Protein AF-A0A671WWM0-F1 (afdb_monomer_lite)

Sequence (257 aa):
MAAPFVPLPFPADWTGACRSWTRRGSRIHPASSMDSEPSPSQSISWVIGAGPCSVVDGTPIPDDSWSRPKEGVLDGLSTLLEDEGSRCDRPITPTLLGYDILEGRAKFTVYKILVREGQGDSWVIFRRYKDFHRLHDKLKKLFPSFCLALPPKRWFKDNYDEEFLDKRQIGLQTFLQKLTLHKDVISSEAVRNFLCLVDPPSPFDSPEDIRAFCETLEETNHHLQMKLSESQREFDILKRTLEEKEYYISLLVKKAK

Organism: Sparus aurata (NCBI:txid8175)

Secondary structure (DSSP, 8-state):
-PPPP-PPPPPP------------------------------------PPPP----------------------------------S--PPEEEEEEEEEEEESSSEEEEEEEEEEETTTEEEEEEE-HHHHHHHHHHHHHH-TT-----PPP--SS-S--HHHHHHHHHHHHHHHHHHHT-HHHHHSHHHHHHTTSSSPPPTT--HHHHHHHHHHHHHHHHHHHHHHHHHHHHHHHHHHHHHHHHHHHHHHHHH--

Structure (mmCIF, N/CA/C/O backbone):
data_AF-A0A671WWM0-F1
#
_entry.id   AF-A0A671WWM0-F1
#
loop_
_atom_site.group_PDB
_atom_site.id
_atom_site.type_symbol
_atom_site.label_atom_id
_atom_site.label_alt_id
_atom_site.label_comp_id
_atom_site.label_asym_id
_atom_site.label_entity_id
_atom_site.label_seq_id
_atom_site.pdbx_PDB_ins_code
_atom_site.Cartn_x
_atom_site.Cartn_y
_atom_site.Cartn_z
_atom_site.occupancy
_atom_site.B_iso_or_equiv
_atom_site.auth_seq_id
_atom_site.auth_comp_id
_atom_site.auth_asym_id
_atom_site.auth_atom_id
_atom_site.pdbx_PDB_model_num
ATOM 1 N N . MET A 1 1 ? 21.227 -4.224 49.467 1.00 42.81 1 MET A N 1
ATOM 2 C CA . MET A 1 1 ? 20.815 -5.546 48.955 1.00 42.81 1 MET A CA 1
ATOM 3 C C . MET A 1 1 ? 19.447 -5.383 48.315 1.00 42.81 1 MET A C 1
ATOM 5 O O . MET A 1 1 ? 18.496 -5.111 49.033 1.00 42.81 1 MET A O 1
ATOM 9 N N . ALA A 1 2 ? 19.369 -5.415 46.984 1.00 42.28 2 ALA A N 1
ATOM 10 C CA . ALA A 1 2 ? 18.108 -5.337 46.246 1.00 42.28 2 ALA A CA 1
ATOM 11 C C . ALA A 1 2 ? 17.590 -6.762 45.992 1.00 42.28 2 ALA A C 1
ATOM 13 O O . ALA A 1 2 ? 18.376 -7.639 45.637 1.00 42.28 2 ALA A O 1
ATOM 14 N N . ALA A 1 3 ? 16.298 -6.997 46.227 1.00 54.75 3 ALA A N 1
ATOM 15 C CA . ALA A 1 3 ? 15.659 -8.295 46.015 1.00 54.75 3 ALA A CA 1
ATOM 16 C C . ALA A 1 3 ? 15.561 -8.629 44.511 1.00 54.75 3 ALA A C 1
ATOM 18 O O . ALA A 1 3 ? 15.344 -7.713 43.711 1.00 54.75 3 ALA A O 1
ATOM 19 N N . PRO A 1 4 ? 15.698 -9.904 44.099 1.00 54.22 4 PRO A N 1
ATOM 20 C CA . PRO A 1 4 ? 15.593 -10.273 42.697 1.00 54.22 4 PRO A CA 1
ATOM 21 C C . PRO A 1 4 ? 14.126 -10.370 42.260 1.00 54.22 4 PRO A C 1
ATOM 23 O O . PRO A 1 4 ? 13.251 -10.825 42.995 1.00 54.22 4 PRO A O 1
ATOM 26 N N . PHE A 1 5 ? 13.881 -9.927 41.031 1.00 45.44 5 PHE A N 1
ATOM 27 C CA . PHE A 1 5 ? 12.595 -9.948 40.346 1.00 45.44 5 PHE A CA 1
ATOM 28 C C . PHE A 1 5 ? 12.193 -11.394 39.999 1.00 45.44 5 PHE A C 1
ATOM 30 O O . PHE A 1 5 ? 12.973 -12.119 39.382 1.00 45.44 5 PHE A O 1
ATOM 37 N N . VAL A 1 6 ? 10.984 -11.814 40.384 1.00 58.72 6 VAL A N 1
ATOM 38 C CA . VAL A 1 6 ? 10.419 -13.141 40.077 1.00 58.72 6 VAL A CA 1
ATOM 39 C C . VAL A 1 6 ? 9.376 -12.992 38.962 1.00 58.72 6 VAL A C 1
ATOM 41 O O . VAL A 1 6 ? 8.417 -12.243 39.152 1.00 58.72 6 VAL A O 1
ATOM 44 N N . PRO A 1 7 ? 9.505 -13.677 37.810 1.00 51.62 7 PRO A N 1
ATOM 45 C CA . PRO A 1 7 ? 8.472 -13.661 36.776 1.00 51.62 7 PRO A CA 1
ATOM 46 C C . PRO A 1 7 ? 7.278 -14.545 37.165 1.00 51.62 7 PRO A C 1
ATOM 48 O O . PRO A 1 7 ? 7.455 -15.687 37.585 1.00 51.62 7 PRO A O 1
ATOM 51 N N . LEU A 1 8 ? 6.058 -14.033 36.977 1.00 46.78 8 LEU A N 1
ATOM 52 C CA . LEU A 1 8 ? 4.816 -14.809 37.065 1.00 46.78 8 LEU A CA 1
ATOM 53 C C . LEU A 1 8 ? 4.586 -15.612 35.764 1.00 46.78 8 LEU A C 1
ATOM 55 O O . LEU A 1 8 ? 4.852 -15.082 34.682 1.00 46.78 8 LEU A O 1
ATOM 59 N N . PRO A 1 9 ? 4.075 -16.857 35.829 1.00 46.31 9 PRO A N 1
ATOM 60 C CA . PRO A 1 9 ? 3.824 -17.674 34.644 1.00 46.31 9 PRO A CA 1
ATOM 61 C C . PRO A 1 9 ? 2.514 -17.275 33.945 1.00 46.31 9 PRO A C 1
ATOM 63 O O . PRO A 1 9 ? 1.479 -17.097 34.587 1.00 46.31 9 PRO A O 1
ATOM 66 N N . PHE A 1 10 ? 2.551 -17.183 32.614 1.00 40.25 10 PHE A N 1
ATOM 67 C CA . PHE A 1 10 ? 1.355 -17.118 31.769 1.00 40.25 10 PHE A CA 1
ATOM 68 C C . PHE A 1 10 ? 0.797 -18.532 31.533 1.00 40.25 10 PHE A C 1
ATOM 70 O O . PHE A 1 10 ? 1.590 -19.445 31.286 1.00 40.25 10 PHE A O 1
ATOM 77 N N . PRO A 1 11 ? -0.532 -18.739 31.538 1.00 41.94 11 PRO A N 1
ATOM 78 C CA . PRO A 1 11 ? -1.115 -20.004 31.108 1.00 41.94 11 PRO A CA 1
ATOM 79 C C . PRO A 1 11 ? -1.007 -20.144 29.584 1.00 41.94 11 PRO A C 1
ATOM 81 O O . PRO A 1 11 ? -1.470 -19.277 28.839 1.00 41.94 11 PRO A O 1
ATOM 84 N N . ALA A 1 12 ? -0.386 -21.237 29.143 1.00 39.16 12 ALA A N 1
ATOM 85 C CA . ALA A 1 12 ? -0.449 -21.738 27.776 1.00 39.16 12 ALA A CA 1
ATOM 86 C C . ALA A 1 12 ? -1.691 -22.631 27.582 1.00 39.16 12 ALA A C 1
ATOM 88 O O . ALA A 1 12 ? -2.328 -23.024 28.556 1.00 39.16 12 ALA A O 1
ATOM 89 N N . ASP A 1 13 ? -1.953 -22.958 26.314 1.00 32.47 13 ASP A N 1
ATOM 90 C CA . ASP A 1 13 ? -3.088 -23.695 25.729 1.00 32.47 13 ASP A CA 1
ATOM 91 C C . ASP A 1 13 ? -4.219 -22.729 25.348 1.00 32.47 13 ASP A C 1
ATOM 93 O O . ASP A 1 13 ? -4.623 -21.889 26.138 1.00 32.47 13 ASP A O 1
ATOM 97 N N . TRP A 1 14 ? -4.652 -22.640 24.086 1.00 34.38 14 TRP A N 1
ATOM 98 C CA . TRP A 1 14 ? -5.299 -23.702 23.316 1.00 34.38 14 TRP A CA 1
ATOM 99 C C . TRP A 1 14 ? -4.829 -23.783 21.854 1.00 34.38 14 TRP A C 1
ATOM 101 O O . TRP A 1 14 ? -4.782 -22.792 21.125 1.00 34.38 14 TRP A O 1
ATOM 111 N N . THR A 1 15 ? -4.580 -25.012 21.405 1.00 34.81 15 THR A N 1
ATOM 112 C CA . THR A 1 15 ? -4.513 -25.412 19.997 1.00 34.81 15 THR A CA 1
ATOM 113 C C . THR A 1 15 ? -5.854 -26.024 19.567 1.00 34.81 15 THR A C 1
ATOM 115 O O . THR A 1 15 ? -6.448 -26.800 20.303 1.00 34.81 15 THR A O 1
ATOM 118 N N . GLY A 1 16 ? -6.299 -25.684 18.351 1.00 28.88 16 GLY A N 1
ATOM 119 C CA . GLY A 1 16 ? -7.106 -26.536 17.463 1.00 28.88 16 GLY A CA 1
ATOM 120 C C . GLY A 1 16 ? -8.586 -26.798 17.792 1.00 28.88 16 GLY A C 1
ATOM 121 O O . GLY A 1 16 ? -8.900 -27.581 18.674 1.00 28.88 16 GLY A O 1
ATOM 122 N N . ALA A 1 17 ? -9.495 -26.292 16.947 1.00 30.33 17 ALA A N 1
ATOM 123 C CA . ALA A 1 17 ? -10.463 -27.129 16.213 1.00 30.33 17 ALA A CA 1
ATOM 124 C C . ALA A 1 17 ? -11.377 -26.288 15.304 1.00 30.33 17 ALA A C 1
ATOM 126 O O . ALA A 1 17 ? -12.073 -25.370 15.728 1.00 30.33 17 ALA A O 1
ATOM 127 N N . CYS A 1 18 ? -11.399 -26.676 14.034 1.00 28.89 18 CYS A N 1
ATOM 128 C CA . CYS A 1 18 ? -12.315 -26.233 12.994 1.00 28.89 18 CYS A CA 1
ATOM 129 C C . CYS A 1 18 ? -13.703 -26.863 13.219 1.00 28.89 18 CYS A C 1
ATOM 131 O O . CYS A 1 18 ? -13.769 -28.086 13.337 1.00 28.89 18 CYS A O 1
ATOM 133 N N . ARG A 1 19 ? -14.806 -26.093 13.204 1.00 31.78 19 ARG A N 1
ATOM 134 C CA . ARG A 1 19 ? -16.149 -26.625 12.886 1.00 31.78 19 ARG A CA 1
ATOM 135 C C . ARG A 1 19 ? -16.980 -25.620 12.084 1.00 31.78 19 ARG A C 1
ATOM 137 O O . ARG A 1 19 ? -17.275 -24.515 12.519 1.00 31.78 19 ARG A O 1
ATOM 144 N N . SER A 1 20 ? -17.347 -26.079 10.897 1.00 28.20 20 SER A N 1
ATOM 145 C CA . SER A 1 20 ? -18.249 -25.521 9.895 1.00 28.20 20 SER A CA 1
ATOM 146 C C . SER A 1 20 ? -19.704 -25.468 10.359 1.00 28.20 20 SER A C 1
ATOM 148 O O . SER A 1 20 ? -20.241 -26.523 10.697 1.00 28.20 20 SER A O 1
ATOM 150 N N . TRP A 1 21 ? -20.380 -24.321 10.249 1.00 28.62 21 TRP A N 1
ATOM 151 C CA . TRP A 1 21 ? -21.848 -24.253 10.278 1.00 28.62 21 TRP A CA 1
ATOM 152 C C . TRP A 1 21 ? -22.389 -23.635 8.980 1.00 28.62 21 TRP A C 1
ATOM 154 O O . TRP A 1 21 ? -22.139 -22.481 8.646 1.00 28.62 21 TRP A O 1
ATOM 164 N N . THR A 1 22 ? -23.133 -24.456 8.241 1.00 29.30 22 THR A N 1
ATOM 165 C CA . THR A 1 22 ? -23.959 -24.124 7.072 1.00 29.30 22 THR A CA 1
ATOM 166 C C . THR A 1 22 ? -25.438 -24.062 7.461 1.00 29.30 22 THR A C 1
ATOM 168 O O . THR A 1 22 ? -25.916 -25.032 8.046 1.00 29.30 22 THR A O 1
ATOM 171 N N . ARG A 1 23 ? -26.169 -23.019 7.030 1.00 31.31 23 ARG A N 1
ATOM 172 C CA . ARG A 1 23 ? -27.553 -22.994 6.457 1.00 31.31 23 ARG A CA 1
ATOM 173 C C . ARG A 1 23 ? -28.146 -21.582 6.611 1.00 31.31 23 ARG A C 1
ATOM 175 O O . ARG A 1 23 ? -28.127 -21.044 7.703 1.00 31.31 23 ARG A O 1
ATOM 182 N N . ARG A 1 24 ? -28.482 -20.885 5.513 1.00 27.06 24 ARG A N 1
ATOM 183 C CA . ARG A 1 24 ? -29.712 -20.949 4.668 1.00 27.06 24 ARG A CA 1
ATOM 184 C C . ARG A 1 24 ? -30.848 -20.090 5.254 1.00 27.06 24 ARG A C 1
ATOM 186 O O . ARG A 1 24 ? -31.452 -20.510 6.225 1.00 27.06 24 ARG A O 1
ATOM 193 N N . GLY A 1 25 ? -31.097 -18.912 4.663 1.00 25.39 25 GLY A N 1
ATOM 194 C CA . GLY A 1 25 ? -32.347 -18.563 3.938 1.00 25.39 25 GLY A CA 1
ATOM 195 C C . GLY A 1 25 ? -33.346 -17.853 4.873 1.00 25.39 25 GLY A C 1
ATOM 196 O O . GLY A 1 25 ? -33.401 -18.210 6.034 1.00 25.39 25 GLY A O 1
ATOM 197 N N . SER A 1 26 ? -34.140 -16.838 4.526 1.00 29.58 26 SER A N 1
ATOM 198 C CA . SER A 1 26 ? -34.626 -16.321 3.246 1.00 29.58 26 SER A CA 1
ATOM 199 C C . SER A 1 26 ? -35.196 -14.897 3.439 1.00 29.58 26 SER A C 1
ATOM 201 O O . SER A 1 26 ? -35.446 -14.468 4.560 1.00 29.58 26 SER A O 1
ATOM 203 N N . ARG A 1 27 ? -35.398 -14.197 2.313 1.00 31.72 27 ARG A N 1
ATOM 204 C CA . ARG A 1 27 ? -36.023 -12.868 2.133 1.00 31.72 27 ARG A CA 1
ATOM 205 C C . ARG A 1 27 ? -37.469 -12.786 2.649 1.00 31.72 27 ARG A C 1
ATOM 207 O O . ARG A 1 27 ? -38.133 -13.815 2.638 1.00 31.72 27 ARG A O 1
ATOM 214 N N . ILE A 1 28 ? -37.952 -11.559 2.912 1.00 31.42 28 ILE A N 1
ATOM 215 C CA . ILE A 1 28 ? -39.199 -10.929 2.392 1.00 31.42 28 ILE A CA 1
ATOM 216 C C . ILE A 1 28 ? -39.231 -9.430 2.829 1.00 31.42 28 ILE A C 1
ATOM 218 O O . ILE A 1 28 ? -38.990 -9.120 3.990 1.00 31.42 28 ILE A O 1
ATOM 222 N N . HIS A 1 29 ? -39.483 -8.516 1.877 1.00 28.86 29 HIS A N 1
ATOM 223 C CA . HIS A 1 29 ? -39.874 -7.085 2.030 1.00 28.86 29 HIS A CA 1
ATOM 224 C C . HIS A 1 29 ? -41.429 -6.973 2.066 1.00 28.86 29 HIS A C 1
ATOM 226 O O . HIS A 1 29 ? -42.041 -8.027 1.906 1.00 28.86 29 HIS A O 1
ATOM 232 N N . PRO A 1 30 ? -42.134 -5.805 2.109 1.00 48.47 30 PRO A N 1
ATOM 233 C CA . PRO A 1 30 ? -41.740 -4.377 2.204 1.00 48.47 30 PRO A CA 1
ATOM 234 C C . PRO A 1 30 ? -42.584 -3.532 3.210 1.00 48.47 30 PRO A C 1
ATOM 236 O O . PRO A 1 30 ? -43.596 -3.998 3.716 1.00 48.47 30 PRO A O 1
ATOM 239 N N . ALA A 1 31 ? -42.221 -2.258 3.434 1.00 29.59 31 ALA A N 1
ATOM 240 C CA . ALA A 1 31 ? -43.149 -1.106 3.466 1.00 29.59 31 ALA A CA 1
ATOM 241 C C . ALA A 1 31 ? -42.372 0.221 3.594 1.00 29.59 31 ALA A C 1
ATOM 243 O O . ALA A 1 31 ? -41.410 0.333 4.347 1.00 29.59 31 ALA A O 1
ATOM 244 N N . SER A 1 32 ? -42.803 1.196 2.803 1.00 30.86 32 SER A N 1
ATOM 245 C CA . SER A 1 32 ? -42.243 2.523 2.543 1.00 30.86 32 SER A CA 1
ATOM 246 C C . SER A 1 32 ? -42.531 3.563 3.631 1.00 30.86 32 SER A C 1
ATOM 248 O O . SER A 1 32 ? -43.669 3.654 4.085 1.00 30.86 32 SER A O 1
ATOM 250 N N . SER A 1 33 ? -41.578 4.459 3.899 1.00 29.86 33 SER A N 1
ATOM 251 C CA . SER A 1 33 ? -41.874 5.884 4.099 1.00 29.86 33 SER A CA 1
ATOM 252 C C . SER A 1 33 ? -40.649 6.722 3.740 1.00 29.86 33 SER A C 1
ATOM 254 O O . SER A 1 33 ? -39.518 6.325 4.000 1.00 29.86 33 SER A O 1
ATOM 256 N N . MET A 1 34 ? -40.925 7.826 3.057 1.00 36.53 34 MET A N 1
ATOM 257 C CA . MET A 1 34 ? -40.004 8.727 2.376 1.00 36.53 34 MET A CA 1
ATOM 258 C C . MET A 1 34 ? -39.032 9.411 3.338 1.00 36.53 34 MET A C 1
ATOM 260 O O . MET A 1 34 ? -39.467 9.883 4.379 1.00 36.53 34 MET A O 1
ATOM 264 N N . ASP A 1 35 ? -37.769 9.530 2.927 1.00 30.84 35 ASP A N 1
ATOM 265 C CA . ASP A 1 35 ? -36.964 10.735 3.128 1.00 30.84 35 ASP A CA 1
ATOM 266 C C . ASP A 1 35 ? -35.866 10.796 2.056 1.00 30.84 35 ASP A C 1
ATOM 268 O O . ASP A 1 35 ? -35.325 9.783 1.612 1.00 30.84 35 ASP A O 1
ATOM 272 N N . SER A 1 36 ? -35.649 12.008 1.565 1.00 36.84 36 SER A N 1
ATOM 273 C CA . SER A 1 36 ? -35.004 12.354 0.302 1.00 36.84 36 SER A CA 1
ATOM 274 C C . SER A 1 36 ? -33.503 12.038 0.241 1.00 36.84 36 SER A C 1
ATOM 276 O O . SER A 1 36 ? -32.740 12.407 1.131 1.00 36.84 36 SER A O 1
ATOM 278 N N . GLU A 1 37 ? -33.067 11.436 -0.870 1.00 33.69 37 GLU A N 1
ATOM 279 C CA . GLU A 1 37 ? -31.659 11.375 -1.281 1.00 33.69 37 GLU A CA 1
ATOM 280 C C . GLU A 1 37 ? -31.118 12.757 -1.682 1.00 33.69 37 GLU A C 1
ATOM 282 O O . GLU A 1 37 ? -31.828 13.550 -2.308 1.00 33.69 37 GLU A O 1
ATOM 287 N N . PRO A 1 38 ? -29.811 12.987 -1.487 1.00 35.16 38 PRO A N 1
ATOM 288 C CA . PRO A 1 38 ? -29.006 13.667 -2.486 1.00 35.16 38 PRO A CA 1
ATOM 289 C C . PRO A 1 38 ? -28.000 12.694 -3.126 1.00 35.16 38 PRO A C 1
ATOM 291 O O . PRO A 1 38 ? -27.285 11.958 -2.447 1.00 35.16 38 PRO A O 1
ATOM 294 N N . SER A 1 39 ? -27.967 12.725 -4.458 1.00 36.69 39 SER A N 1
ATOM 295 C CA . SER A 1 39 ? -27.132 11.927 -5.361 1.00 36.69 39 SER A CA 1
ATOM 296 C C . SER A 1 39 ? -25.614 12.028 -5.102 1.00 36.69 39 SER A C 1
ATOM 298 O O . SER A 1 39 ? -25.151 12.969 -4.451 1.00 36.69 39 SER A O 1
ATOM 300 N N . PRO A 1 40 ? -24.803 11.104 -5.664 1.00 36.56 40 PRO A N 1
ATOM 301 C CA . PRO A 1 40 ? -23.369 11.035 -5.414 1.00 36.56 40 PRO A CA 1
ATOM 302 C C . PRO A 1 40 ? -22.611 12.215 -6.023 1.00 36.56 40 PRO A C 1
ATOM 304 O O . PRO A 1 40 ? -22.875 12.658 -7.140 1.00 36.56 40 PRO A O 1
ATOM 307 N N . SER A 1 41 ? -21.625 12.668 -5.256 1.00 32.88 41 SER A N 1
ATOM 308 C CA . SER A 1 41 ? -20.648 13.711 -5.548 1.00 32.88 41 SER A CA 1
ATOM 309 C C . SER A 1 41 ? -20.104 13.669 -6.974 1.00 32.88 41 SER A C 1
ATOM 311 O O . SER A 1 41 ? -19.548 12.668 -7.428 1.00 32.88 41 SER A O 1
ATOM 313 N N . GLN A 1 42 ? -20.238 14.818 -7.627 1.00 27.69 42 GLN A N 1
ATOM 314 C CA . GLN A 1 42 ? -19.690 15.137 -8.930 1.00 27.69 42 GLN A CA 1
ATOM 315 C C . GLN A 1 42 ? -18.166 14.982 -8.952 1.00 27.69 42 GLN A C 1
ATOM 317 O O . GLN A 1 42 ? -17.461 15.303 -7.995 1.00 27.69 42 GLN A O 1
ATOM 322 N N . SER A 1 43 ? -17.702 14.506 -10.104 1.00 28.56 43 SER A N 1
ATOM 323 C CA . SER A 1 43 ? -16.337 14.585 -10.604 1.00 28.56 43 SER A CA 1
ATOM 324 C C . SER A 1 43 ? -15.724 15.956 -10.321 1.00 28.56 43 SER A C 1
ATOM 326 O O . SER A 1 43 ? -16.198 16.972 -10.828 1.00 28.56 43 SER A O 1
ATOM 328 N N . ILE A 1 44 ? -14.654 15.985 -9.533 1.00 31.47 44 ILE A N 1
ATOM 329 C CA . ILE A 1 44 ? -13.857 17.190 -9.330 1.00 31.47 44 ILE A CA 1
ATOM 330 C C . ILE A 1 44 ? -12.908 17.316 -10.528 1.00 31.47 44 ILE A C 1
ATOM 332 O O . ILE A 1 44 ? -11.830 16.736 -10.543 1.00 31.47 44 ILE A O 1
ATOM 336 N N . SER A 1 45 ? -13.345 18.048 -11.553 1.00 28.50 45 SER A N 1
ATOM 337 C CA . SER A 1 45 ? -12.487 18.566 -12.620 1.00 28.50 45 SER A CA 1
ATOM 338 C C . SER A 1 45 ? -12.215 20.034 -12.313 1.00 28.50 45 SER A C 1
ATOM 340 O O . SER A 1 45 ? -13.101 20.867 -12.505 1.00 28.50 45 SER A O 1
ATOM 342 N N . TRP A 1 46 ? -11.014 20.370 -11.841 1.00 29.53 46 TRP A N 1
ATOM 343 C CA . TRP A 1 46 ? -10.621 21.772 -11.703 1.00 29.53 46 TRP A CA 1
ATOM 344 C C . TRP A 1 46 ? -9.870 22.234 -12.952 1.00 29.53 46 TRP A C 1
ATOM 346 O O . TRP A 1 46 ? -8.708 21.905 -13.167 1.00 29.53 46 TRP A O 1
ATOM 356 N N . VAL A 1 47 ? -10.571 23.026 -13.766 1.00 33.00 47 VAL A N 1
ATOM 357 C CA . VAL A 1 47 ? -9.993 23.913 -14.779 1.00 33.00 47 VAL A CA 1
ATOM 358 C C . VAL A 1 47 ? -9.324 25.071 -14.040 1.00 33.00 47 VAL A C 1
ATOM 360 O O . VAL A 1 47 ? -10.014 25.866 -13.400 1.00 33.00 47 VAL A O 1
ATOM 363 N N . ILE A 1 48 ? -7.998 25.190 -14.123 1.00 32.81 48 ILE A N 1
ATOM 364 C CA . ILE A 1 48 ? -7.314 26.428 -13.732 1.00 32.81 48 ILE A CA 1
ATOM 365 C C . ILE A 1 48 ? -7.383 27.390 -14.916 1.00 32.81 48 ILE A C 1
ATOM 367 O O . ILE A 1 48 ? -6.855 27.131 -15.996 1.00 32.81 48 ILE A O 1
ATOM 371 N N . GLY A 1 49 ? -8.103 28.488 -14.690 1.00 27.02 49 GLY A N 1
ATOM 372 C CA . GLY A 1 49 ? -8.267 29.585 -15.626 1.00 27.02 49 GLY A CA 1
ATOM 373 C C . GLY A 1 49 ? -6.952 30.300 -15.920 1.00 27.02 49 GLY A C 1
ATOM 374 O O . GLY A 1 49 ? -6.139 30.561 -15.034 1.00 27.02 49 GLY A O 1
ATOM 375 N N . ALA A 1 50 ? -6.789 30.641 -17.194 1.00 32.88 50 ALA A N 1
ATOM 376 C CA . ALA A 1 50 ? -5.768 31.544 -17.689 1.00 32.88 50 ALA A CA 1
ATOM 377 C C . ALA A 1 50 ? -5.944 32.944 -17.076 1.00 32.88 50 ALA A C 1
ATOM 379 O O . ALA A 1 50 ? -7.013 33.549 -17.176 1.00 32.88 50 ALA A O 1
ATOM 380 N N . GLY A 1 51 ? -4.880 33.462 -16.463 1.00 29.36 51 GLY A N 1
ATOM 381 C CA . GLY A 1 51 ? -4.744 34.881 -16.143 1.00 29.36 51 GLY A CA 1
ATOM 382 C C . GLY A 1 51 ? -4.219 35.662 -17.360 1.00 29.36 51 GLY A C 1
ATOM 383 O O . GLY A 1 51 ? -3.369 35.140 -18.084 1.00 29.36 51 GLY A O 1
ATOM 384 N N . PRO A 1 52 ? -4.701 36.893 -17.611 1.00 35.66 52 PRO A N 1
ATOM 385 C CA . PRO A 1 52 ? -4.295 37.695 -18.759 1.00 35.66 52 PRO A CA 1
ATOM 386 C C . PRO A 1 52 ? -3.004 38.475 -18.468 1.00 35.66 52 PRO A C 1
ATOM 388 O O . PRO A 1 52 ? -2.920 39.199 -17.478 1.00 35.66 52 PRO A O 1
ATOM 391 N N . CYS A 1 53 ? -2.022 38.399 -19.368 1.00 34.12 53 CYS A N 1
ATOM 392 C CA . CYS A 1 53 ? -0.937 39.379 -19.436 1.00 34.12 53 CYS A CA 1
ATOM 393 C C . CYS A 1 53 ? -1.253 40.387 -20.544 1.00 34.12 53 CYS A C 1
ATOM 395 O O . CYS A 1 53 ? -1.298 40.040 -21.723 1.00 34.12 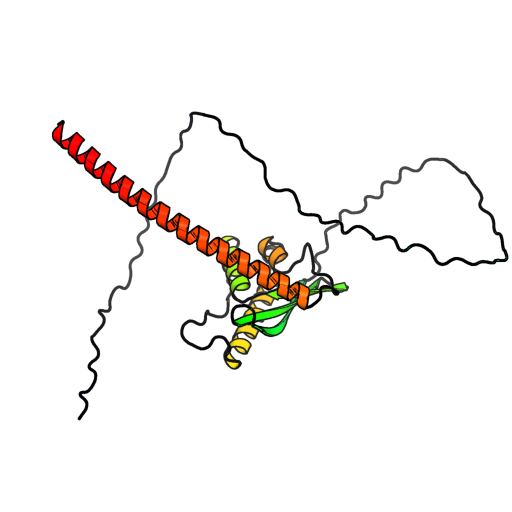53 CYS A O 1
ATOM 397 N N . SER A 1 54 ? -1.485 41.637 -20.150 1.00 31.23 54 SER A N 1
ATOM 398 C CA . SER A 1 54 ? -1.719 42.767 -21.042 1.00 31.23 54 SER A CA 1
ATOM 399 C C . SER A 1 54 ? -0.496 43.688 -21.101 1.00 31.23 54 SER A C 1
ATOM 401 O O . SER A 1 54 ? -0.085 44.225 -20.077 1.00 31.23 54 SER A O 1
ATOM 403 N N . VAL A 1 55 ? -0.052 43.923 -22.339 1.00 31.28 55 VAL A N 1
ATOM 404 C CA . VAL A 1 55 ? 0.427 45.199 -22.906 1.00 31.28 55 VAL A CA 1
ATOM 405 C C . VAL A 1 55 ? 1.846 45.668 -22.546 1.00 31.28 55 VAL A C 1
ATOM 407 O O . VAL A 1 55 ? 2.104 46.230 -21.487 1.00 31.28 55 VAL A O 1
ATOM 410 N N . VAL A 1 56 ? 2.727 45.577 -23.549 1.00 37.16 56 VAL A N 1
ATOM 411 C CA . VAL A 1 56 ? 3.704 46.623 -23.886 1.00 37.16 56 VAL A CA 1
ATOM 412 C C . VAL A 1 56 ? 3.536 46.958 -25.374 1.00 37.16 56 VAL A C 1
ATOM 414 O O . VAL A 1 56 ? 3.304 46.070 -26.192 1.00 37.16 56 VAL A O 1
ATOM 417 N N . ASP A 1 57 ? 3.567 48.252 -25.675 1.00 35.19 57 ASP A N 1
ATOM 418 C CA . ASP A 1 57 ? 3.213 48.908 -26.938 1.00 35.19 57 ASP A CA 1
ATOM 419 C C . ASP A 1 57 ? 4.483 49.263 -27.752 1.00 35.19 57 ASP A C 1
ATOM 421 O O . ASP A 1 57 ? 5.524 49.526 -27.144 1.00 35.19 57 ASP A O 1
ATOM 425 N N . GLY A 1 58 ? 4.401 49.323 -29.095 1.00 31.78 58 GLY A N 1
ATOM 426 C CA . GLY A 1 58 ? 5.390 50.029 -29.949 1.00 31.78 58 GLY A CA 1
ATOM 427 C C . GLY A 1 58 ? 6.029 49.297 -31.157 1.00 31.78 58 GLY A C 1
ATOM 428 O O . GLY A 1 58 ? 7.128 48.768 -31.049 1.00 31.78 58 GLY A O 1
ATOM 429 N N . THR A 1 59 ? 5.337 49.376 -32.302 1.00 34.50 59 THR A N 1
ATOM 430 C CA . THR A 1 59 ? 5.591 49.192 -33.775 1.00 34.50 59 THR A CA 1
ATOM 431 C C . THR A 1 59 ? 6.984 49.608 -34.361 1.00 34.50 59 THR A C 1
ATOM 433 O O . THR A 1 59 ? 7.722 50.265 -33.629 1.00 34.50 59 THR A O 1
ATOM 436 N N . PRO A 1 60 ? 7.348 49.407 -35.678 1.00 45.66 60 PRO A N 1
ATOM 437 C CA . PRO A 1 60 ? 6.597 48.877 -36.847 1.00 45.66 60 PRO A CA 1
ATOM 438 C C . PRO A 1 60 ? 7.314 47.931 -37.876 1.00 45.66 60 PRO A C 1
ATOM 440 O O . PRO A 1 60 ? 8.501 47.645 -37.793 1.00 45.66 60 PRO A O 1
ATOM 443 N N . ILE A 1 61 ? 6.494 47.489 -38.852 1.00 38.66 61 ILE A N 1
ATOM 444 C CA . ILE A 1 61 ? 6.610 46.562 -40.021 1.00 38.66 61 ILE A CA 1
ATOM 445 C C . ILE A 1 61 ? 7.685 46.946 -41.092 1.00 38.66 61 ILE A C 1
ATOM 447 O O . ILE A 1 61 ? 8.171 48.077 -41.030 1.00 38.66 61 ILE A O 1
ATOM 451 N N . PRO A 1 62 ? 8.037 46.082 -42.091 1.00 48.62 62 PRO A N 1
ATOM 452 C CA . PRO A 1 62 ? 7.205 45.914 -43.313 1.00 48.62 62 PRO A CA 1
ATOM 453 C C . PRO A 1 62 ? 7.073 44.469 -43.903 1.00 48.62 62 PRO A C 1
ATOM 455 O O . PRO A 1 62 ? 7.803 43.569 -43.500 1.00 48.62 62 PRO A O 1
ATOM 458 N N . ASP A 1 63 ? 6.021 44.318 -44.739 1.00 33.44 63 ASP A N 1
ATOM 459 C CA . ASP A 1 63 ? 5.651 43.368 -45.836 1.00 33.44 63 ASP A CA 1
ATOM 460 C C . ASP A 1 63 ? 6.435 42.049 -46.103 1.00 33.44 63 ASP A C 1
ATOM 462 O O . ASP A 1 63 ? 7.617 41.927 -45.835 1.00 33.44 63 ASP A O 1
ATOM 466 N N . ASP A 1 64 ? 5.830 40.919 -46.509 1.00 34.31 64 ASP A N 1
ATOM 467 C CA . ASP A 1 64 ? 5.093 40.603 -47.754 1.00 34.31 64 ASP A CA 1
ATOM 468 C C . ASP A 1 64 ? 4.100 39.434 -47.505 1.00 34.31 64 ASP A C 1
ATOM 470 O O . ASP A 1 64 ? 4.438 38.425 -46.890 1.00 34.31 64 ASP A O 1
ATOM 474 N N . SER A 1 65 ? 2.800 39.565 -47.796 1.00 34.41 65 SER A N 1
ATOM 475 C CA . SER A 1 65 ? 2.140 39.188 -49.063 1.00 34.41 65 SER A CA 1
ATOM 476 C C . SER A 1 65 ? 2.478 37.785 -49.586 1.00 34.41 65 SER A C 1
ATOM 478 O O . SER A 1 65 ? 3.466 37.647 -50.283 1.00 34.41 65 SER A O 1
ATOM 480 N N . TRP A 1 66 ? 1.616 36.781 -49.340 1.00 31.45 66 TRP A N 1
ATOM 481 C CA . TRP A 1 66 ? 1.198 35.791 -50.354 1.00 31.45 66 TRP A CA 1
ATOM 482 C C . TRP A 1 66 ? -0.174 35.181 -50.020 1.00 31.45 66 TRP A C 1
ATOM 484 O O . TRP A 1 66 ? -0.551 34.960 -48.871 1.00 31.45 66 TRP A O 1
ATOM 494 N N . SER A 1 67 ? -0.936 34.978 -51.087 1.00 34.72 67 SER A N 1
ATOM 495 C CA . SER A 1 67 ? -2.391 34.935 -51.161 1.00 34.72 67 SER A CA 1
ATOM 496 C C . SER A 1 67 ? -3.054 33.620 -50.741 1.00 34.72 67 SER A C 1
ATOM 498 O O . SER A 1 67 ? -2.568 32.522 -50.997 1.00 34.72 67 SER A O 1
ATOM 500 N N . ARG A 1 68 ? -4.273 33.759 -50.212 1.00 38.16 68 ARG A N 1
ATOM 501 C CA . ARG A 1 68 ? -5.309 32.719 -50.123 1.00 38.16 68 ARG A CA 1
ATOM 502 C C . ARG A 1 68 ? -5.934 32.474 -51.509 1.00 38.16 68 ARG A C 1
ATOM 504 O O . ARG A 1 68 ? -6.164 33.448 -52.226 1.00 38.16 68 ARG A O 1
ATOM 511 N N . PRO A 1 69 ? -6.363 31.241 -51.822 1.00 39.31 69 PRO A N 1
ATOM 512 C CA . PRO A 1 69 ? -7.606 31.061 -52.576 1.00 39.31 69 PRO A CA 1
ATOM 513 C C . PRO A 1 69 ? -8.678 30.347 -51.748 1.00 39.31 69 PRO A C 1
ATOM 515 O O . PRO A 1 69 ? -8.403 29.503 -50.896 1.00 39.31 69 PRO A O 1
ATOM 518 N N . LYS A 1 70 ? -9.924 30.744 -51.997 1.00 38.09 70 LYS A N 1
ATOM 519 C CA . LYS A 1 70 ? -11.157 30.197 -51.433 1.00 38.09 70 LYS A CA 1
ATOM 520 C C . LYS A 1 70 ? -11.784 29.191 -52.408 1.00 38.09 70 LYS A C 1
ATOM 522 O O . LYS A 1 70 ? -11.772 29.429 -53.607 1.00 38.09 70 LYS A O 1
ATOM 527 N N . GLU A 1 71 ? -12.458 28.218 -51.795 1.00 33.47 71 GLU A N 1
ATOM 528 C CA . GLU A 1 71 ? -13.671 27.509 -52.237 1.00 33.47 71 GLU A CA 1
ATOM 529 C C . GLU A 1 71 ? -13.556 26.339 -53.232 1.00 33.47 71 GLU A C 1
ATOM 531 O O . GLU A 1 71 ? -13.071 26.454 -54.351 1.00 33.47 71 GLU A O 1
ATOM 536 N N . GLY A 1 72 ? -14.107 25.205 -52.783 1.00 33.16 72 GLY A N 1
ATOM 537 C CA . GLY A 1 72 ? -14.378 23.988 -53.539 1.00 33.16 72 GLY A CA 1
ATOM 538 C C . GLY A 1 72 ? -15.115 22.987 -52.644 1.00 33.16 72 GLY A C 1
ATOM 539 O O . GLY A 1 72 ? -14.497 22.293 -51.846 1.00 33.16 72 GLY A O 1
ATOM 540 N N . VAL A 1 73 ? -16.444 22.992 -52.731 1.00 43.22 73 VAL A N 1
ATOM 541 C CA . VAL A 1 73 ? -17.392 22.070 -52.083 1.00 43.22 73 VAL A CA 1
ATOM 542 C C . VAL A 1 73 ? -17.485 20.785 -52.914 1.00 43.22 73 VAL A C 1
ATOM 544 O O . VAL A 1 73 ? -17.641 20.904 -54.125 1.00 43.22 73 VAL A O 1
ATOM 547 N N . LEU A 1 74 ? -17.425 19.604 -52.280 1.00 39.66 74 LEU A N 1
ATOM 548 C CA . LEU A 1 74 ? -18.304 18.428 -52.483 1.00 39.66 74 LEU A CA 1
ATOM 549 C C . LEU A 1 74 ? -17.698 17.154 -51.859 1.00 39.66 74 LEU A C 1
ATOM 551 O O . LEU A 1 74 ? -16.567 16.780 -52.145 1.00 39.66 74 LEU A O 1
ATOM 555 N N . ASP A 1 75 ? -18.525 16.523 -51.026 1.00 37.31 75 ASP A N 1
ATOM 556 C CA . ASP A 1 75 ? -18.763 15.087 -50.860 1.00 37.31 75 ASP A CA 1
ATOM 557 C C . ASP A 1 75 ? -17.587 14.118 -50.704 1.00 37.31 75 ASP A C 1
ATOM 559 O O . ASP A 1 75 ? -16.848 13.794 -51.629 1.00 37.31 75 ASP A O 1
ATOM 563 N N . GLY A 1 76 ? -17.533 13.505 -49.523 1.00 34.47 76 GLY A N 1
ATOM 564 C CA . GLY A 1 76 ? -16.694 12.342 -49.282 1.00 34.47 76 GLY A CA 1
ATOM 565 C C . GLY A 1 76 ? -16.873 11.804 -47.877 1.00 34.47 76 GLY A C 1
ATOM 566 O O . GLY A 1 76 ? -16.005 11.979 -47.029 1.00 34.47 76 GLY A O 1
ATOM 567 N N . LEU A 1 77 ? -18.011 11.152 -47.634 1.00 46.03 77 LEU A N 1
ATOM 568 C CA . LEU A 1 77 ? -18.185 10.220 -46.525 1.00 46.03 77 LEU A CA 1
ATOM 569 C C . LEU A 1 77 ? -17.072 9.162 -46.637 1.00 46.03 77 LEU A C 1
ATOM 571 O O . LEU A 1 77 ? -17.166 8.247 -47.450 1.00 46.03 77 LEU A O 1
ATOM 575 N N . SER A 1 78 ? -16.004 9.304 -45.857 1.00 38.97 78 SER A N 1
ATOM 576 C CA . SER A 1 78 ? -14.992 8.263 -45.711 1.00 38.97 78 SER A CA 1
ATOM 577 C C . SER A 1 78 ? -14.799 7.997 -44.233 1.00 38.97 78 SER A C 1
ATOM 579 O O . SER A 1 78 ? -14.006 8.614 -43.529 1.00 38.97 78 SER A O 1
ATOM 581 N N . THR A 1 79 ? -15.640 7.078 -43.787 1.00 42.72 79 THR A N 1
ATOM 582 C CA . THR A 1 79 ? -15.574 6.313 -42.557 1.00 42.72 79 THR A CA 1
ATOM 583 C C . THR A 1 79 ? -14.169 5.722 -42.385 1.00 42.72 79 THR A C 1
ATOM 585 O O . THR A 1 79 ? -13.877 4.633 -42.862 1.00 42.72 79 THR A O 1
ATOM 588 N N . LEU A 1 80 ? -13.287 6.445 -41.708 1.00 41.78 80 LEU A N 1
ATOM 589 C CA . LEU A 1 80 ? -12.263 5.840 -40.865 1.00 41.78 80 LEU A CA 1
ATOM 590 C C . LEU A 1 80 ? -12.820 6.073 -39.462 1.00 41.78 80 LEU A C 1
ATOM 592 O O . LEU A 1 80 ? -12.752 7.177 -38.943 1.00 41.78 80 LEU A O 1
ATOM 596 N N . LEU A 1 81 ? -13.639 5.169 -38.914 1.00 4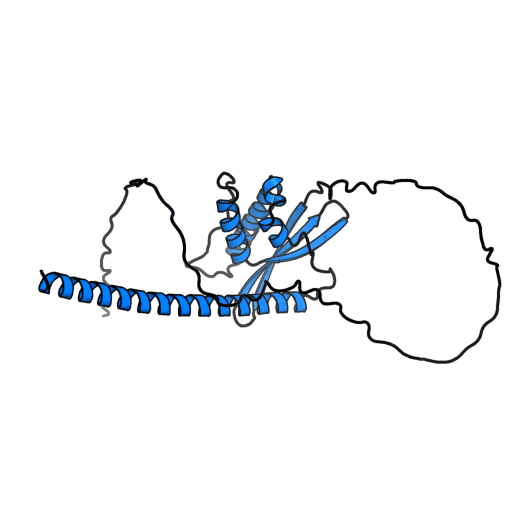3.22 81 LEU A N 1
ATOM 597 C CA . LEU A 1 81 ? -13.112 4.123 -38.035 1.00 43.22 81 LEU A CA 1
ATOM 598 C C . LEU A 1 81 ? -11.697 4.485 -37.582 1.00 43.22 81 LEU A C 1
ATOM 600 O O . LEU A 1 81 ? -10.720 3.859 -37.986 1.00 43.22 81 LEU A O 1
ATOM 604 N N . GLU A 1 82 ? -11.603 5.548 -36.779 1.00 40.41 82 GLU A N 1
ATOM 605 C CA . GLU A 1 82 ? -10.629 5.544 -35.707 1.00 40.41 82 GLU A CA 1
ATOM 606 C C . GLU A 1 82 ? -10.918 4.256 -34.955 1.00 40.41 82 GLU A C 1
ATOM 608 O O . GLU A 1 82 ? -11.950 4.075 -34.308 1.00 40.41 82 GLU A O 1
ATOM 613 N N . ASP A 1 83 ? -10.070 3.288 -35.267 1.00 40.16 83 ASP A N 1
ATOM 614 C CA . ASP A 1 83 ? -9.842 2.094 -34.508 1.00 40.16 83 ASP A CA 1
ATOM 615 C C . ASP A 1 83 ? -9.786 2.537 -33.043 1.00 40.16 83 ASP A C 1
ATOM 617 O O . ASP A 1 83 ? -8.760 3.009 -32.556 1.00 40.16 83 ASP A O 1
ATOM 621 N N . GLU A 1 84 ? -10.902 2.377 -32.325 1.00 40.56 84 GLU A N 1
ATOM 622 C CA . GLU A 1 84 ? -10.965 2.212 -30.867 1.00 40.56 84 GLU A CA 1
ATOM 623 C C . GLU A 1 84 ? -10.264 0.881 -30.510 1.00 40.56 84 GLU A C 1
ATOM 625 O O . GLU A 1 84 ? -10.765 -0.001 -29.809 1.00 40.56 84 GLU A O 1
ATOM 630 N N . GLY A 1 85 ? -9.079 0.709 -31.087 1.00 37.66 85 GLY A N 1
ATOM 631 C CA . GLY A 1 85 ? -8.168 -0.389 -30.966 1.00 37.66 85 GLY A CA 1
ATOM 632 C C . GLY A 1 85 ? -7.400 -0.148 -29.695 1.00 37.66 85 GLY A C 1
ATOM 633 O O . GLY A 1 85 ? -6.352 0.489 -29.689 1.00 37.66 85 GLY A O 1
ATOM 634 N N . SER A 1 86 ? -7.964 -0.687 -28.614 1.00 49.66 86 SER A N 1
ATOM 635 C CA . SER A 1 86 ? -7.219 -1.286 -27.517 1.00 49.66 86 SER A CA 1
ATOM 636 C C . SER A 1 86 ? -6.072 -0.405 -27.033 1.00 49.66 86 SER A C 1
ATOM 638 O O . SER A 1 86 ? -4.964 -0.540 -27.548 1.00 49.66 86 SER A O 1
ATOM 640 N N . ARG A 1 87 ? -6.294 0.417 -25.990 1.00 48.72 87 ARG A N 1
ATOM 641 C CA . ARG A 1 87 ? -5.219 0.977 -25.148 1.00 48.72 87 ARG A CA 1
ATOM 642 C C . ARG A 1 87 ? -4.194 -0.136 -24.925 1.00 48.72 87 ARG A C 1
ATOM 644 O O . ARG A 1 87 ? -4.464 -1.085 -24.194 1.00 48.72 87 ARG A O 1
ATOM 651 N N . CYS A 1 88 ? -3.124 -0.089 -25.718 1.00 44.06 88 CYS A N 1
ATOM 652 C CA . CYS A 1 88 ? -2.400 -1.295 -26.087 1.00 44.06 88 CYS A CA 1
ATOM 653 C C . CYS A 1 88 ? -1.811 -1.938 -24.842 1.00 44.06 88 CYS A C 1
ATOM 655 O O . CYS A 1 88 ? -1.538 -1.247 -23.864 1.00 44.06 88 CYS A O 1
ATOM 657 N N . ASP A 1 89 ? -1.610 -3.248 -24.940 1.00 64.44 89 ASP A N 1
ATOM 658 C CA . ASP A 1 89 ? -0.970 -4.207 -24.032 1.00 64.44 89 ASP A CA 1
ATOM 659 C C . ASP A 1 89 ? 0.485 -3.803 -23.680 1.00 64.44 89 ASP A C 1
ATOM 661 O O . ASP A 1 89 ? 1.434 -4.576 -23.802 1.00 64.44 89 ASP A O 1
ATOM 665 N N . ARG A 1 90 ? 0.688 -2.529 -23.333 1.00 80.44 90 ARG A N 1
ATOM 666 C CA . ARG A 1 90 ? 1.967 -1.898 -23.059 1.00 80.44 90 ARG A CA 1
ATOM 667 C C . ARG A 1 90 ? 2.432 -2.435 -21.713 1.00 80.44 90 ARG A C 1
ATOM 669 O O . ARG A 1 90 ? 1.704 -2.316 -20.724 1.00 80.44 90 ARG A O 1
ATOM 676 N N . PRO A 1 91 ? 3.632 -3.029 -21.646 1.00 89.06 91 PRO A N 1
ATOM 677 C CA . PRO A 1 91 ? 4.128 -3.569 -20.397 1.00 89.06 91 PRO A CA 1
ATOM 678 C C . PRO A 1 91 ? 4.316 -2.429 -19.396 1.00 89.06 91 PRO A C 1
ATOM 680 O O . PRO A 1 91 ? 4.995 -1.438 -19.677 1.00 89.06 91 PRO A O 1
ATOM 683 N N . ILE A 1 92 ? 3.706 -2.584 -18.224 1.00 94.25 92 ILE A N 1
ATOM 684 C CA . ILE A 1 92 ? 3.873 -1.668 -17.098 1.00 94.25 92 ILE A CA 1
ATOM 685 C C . ILE A 1 92 ? 5.036 -2.182 -16.257 1.00 94.25 92 ILE A C 1
ATOM 687 O O . ILE A 1 92 ? 5.024 -3.329 -15.808 1.00 94.25 92 ILE A O 1
ATOM 691 N N . THR A 1 93 ? 6.040 -1.336 -16.038 1.00 95.56 93 THR A N 1
ATOM 692 C CA . THR A 1 93 ? 7.244 -1.692 -15.276 1.00 95.56 93 THR A CA 1
ATOM 693 C C . THR A 1 93 ? 7.438 -0.728 -14.104 1.00 95.56 93 THR A C 1
ATOM 695 O O . THR A 1 93 ? 8.001 0.352 -14.286 1.00 95.56 93 THR A O 1
ATOM 698 N N . PRO A 1 94 ? 6.953 -1.085 -12.903 1.00 96.56 94 PRO A N 1
ATOM 699 C CA . PRO A 1 94 ? 7.202 -0.336 -11.679 1.00 96.56 94 PRO A CA 1
ATOM 700 C C . PRO A 1 94 ? 8.567 -0.692 -11.059 1.00 96.56 94 PRO A C 1
ATOM 702 O O . PRO A 1 94 ? 8.871 -1.862 -10.804 1.00 96.56 94 PRO A O 1
ATOM 705 N N . THR A 1 95 ? 9.362 0.332 -10.753 1.00 97.44 95 THR A N 1
ATOM 706 C CA . THR A 1 95 ? 10.703 0.208 -10.165 1.00 97.44 95 THR A CA 1
ATOM 707 C C . THR A 1 95 ? 10.828 1.085 -8.928 1.00 97.44 95 THR A C 1
ATOM 709 O O . THR A 1 95 ? 10.649 2.300 -8.988 1.00 97.44 95 THR A O 1
ATOM 712 N N . LEU A 1 96 ? 11.162 0.477 -7.796 1.00 97.06 96 LEU A N 1
ATOM 713 C CA . LEU A 1 96 ? 11.378 1.156 -6.527 1.00 97.06 96 LEU A CA 1
ATOM 714 C C . LEU A 1 96 ? 12.758 1.824 -6.546 1.00 97.06 96 LEU A C 1
ATOM 716 O O . LEU A 1 96 ? 13.783 1.147 -6.591 1.00 97.06 96 LEU A O 1
ATOM 720 N N . LEU A 1 97 ? 12.768 3.157 -6.557 1.00 96.00 97 LEU A N 1
ATOM 721 C CA . LEU A 1 97 ? 13.988 3.964 -6.644 1.00 96.00 97 LEU A CA 1
ATOM 722 C C . LEU A 1 97 ? 14.679 4.120 -5.287 1.00 96.00 97 LEU A C 1
ATOM 724 O O . LEU A 1 97 ? 15.887 4.320 -5.236 1.00 96.00 97 LEU A O 1
ATOM 728 N N . GLY A 1 98 ? 13.914 4.051 -4.200 1.00 95.25 98 GLY A N 1
ATOM 729 C CA . GLY A 1 98 ? 14.398 4.291 -2.847 1.00 95.25 98 GLY A CA 1
ATOM 730 C C . GLY A 1 98 ? 13.263 4.634 -1.895 1.00 95.25 98 GLY A C 1
ATOM 731 O O . GLY A 1 98 ? 12.077 4.534 -2.241 1.00 95.25 98 GLY A O 1
ATOM 732 N N . TYR A 1 99 ? 13.634 5.077 -0.703 1.00 94.31 99 TYR A N 1
ATOM 733 C CA . TYR A 1 99 ? 12.710 5.600 0.286 1.00 94.31 99 TYR A CA 1
ATOM 734 C C . TYR A 1 99 ? 13.216 6.921 0.857 1.00 94.31 99 TYR A C 1
ATOM 736 O O . TYR A 1 99 ? 14.418 7.142 0.948 1.00 94.31 99 TYR A O 1
ATOM 744 N N . ASP A 1 100 ? 12.276 7.746 1.302 1.00 91.38 100 ASP A N 1
ATOM 745 C CA . ASP A 1 100 ? 12.543 8.966 2.050 1.00 91.38 100 ASP A CA 1
ATOM 746 C C . ASP A 1 100 ? 11.831 8.876 3.401 1.00 91.38 100 ASP A C 1
ATOM 748 O O . ASP A 1 100 ? 10.683 8.420 3.495 1.00 91.38 100 ASP A O 1
ATOM 752 N N . ILE A 1 101 ? 12.517 9.290 4.466 1.00 90.62 101 ILE A N 1
ATOM 753 C CA . ILE A 1 101 ? 11.897 9.488 5.776 1.00 90.62 101 ILE A CA 1
ATOM 754 C C . ILE A 1 101 ? 11.485 10.952 5.842 1.00 90.62 101 ILE A C 1
ATOM 756 O O . ILE A 1 101 ? 12.331 11.842 5.865 1.00 90.62 101 ILE A O 1
ATOM 760 N N . LEU A 1 102 ? 10.179 11.185 5.843 1.00 85.06 102 LEU A N 1
ATOM 761 C CA . LEU A 1 102 ? 9.596 12.513 5.918 1.00 85.06 102 LEU A CA 1
ATOM 762 C C . LEU A 1 102 ? 9.177 12.808 7.356 1.00 85.06 102 LEU A C 1
ATOM 764 O O . LEU A 1 102 ? 8.761 11.919 8.107 1.00 85.06 102 LEU A O 1
ATOM 768 N N . GLU A 1 103 ? 9.290 14.075 7.729 1.00 78.81 103 GLU A N 1
ATOM 769 C CA . GLU A 1 103 ? 8.923 14.575 9.045 1.00 78.81 103 GLU A CA 1
ATOM 770 C C . GLU A 1 103 ? 7.917 15.712 8.864 1.00 78.81 103 GLU A C 1
ATOM 772 O O . GLU A 1 103 ? 8.271 16.814 8.459 1.00 78.81 103 GLU A O 1
ATOM 777 N N . GLY A 1 104 ? 6.642 15.390 9.095 1.00 70.12 104 GLY A N 1
ATOM 778 C CA . GLY A 1 104 ? 5.553 16.364 9.192 1.00 70.12 104 GLY A CA 1
ATOM 779 C C . GLY A 1 104 ? 5.153 16.537 10.658 1.00 70.12 104 GLY A C 1
ATOM 780 O O . GLY A 1 104 ? 5.989 16.798 11.519 1.00 70.12 104 GLY A O 1
ATOM 781 N N . ARG A 1 105 ? 3.878 16.285 10.988 1.00 64.44 105 ARG A N 1
ATOM 782 C CA . ARG A 1 105 ? 3.429 16.172 12.397 1.00 64.44 105 ARG A CA 1
ATOM 783 C C . ARG A 1 105 ? 3.952 14.912 13.105 1.00 64.44 105 ARG A C 1
ATOM 785 O O . ARG A 1 105 ? 3.956 14.854 14.331 1.00 64.44 105 ARG A O 1
ATOM 792 N N . ALA A 1 106 ? 4.361 13.901 12.339 1.00 72.38 106 ALA A N 1
ATOM 793 C CA . ALA A 1 106 ? 5.016 12.684 12.807 1.00 72.38 106 ALA A CA 1
ATOM 794 C C . ALA A 1 106 ? 6.009 12.194 11.742 1.00 72.38 106 ALA A C 1
ATOM 796 O O . ALA A 1 106 ? 5.876 12.531 10.566 1.00 72.38 106 ALA A O 1
ATOM 797 N N . LYS A 1 107 ? 6.990 11.382 12.151 1.00 84.62 107 LYS A N 1
ATOM 798 C CA . LYS A 1 107 ? 7.918 10.722 11.223 1.00 84.62 107 LYS A CA 1
ATOM 799 C C . LYS A 1 107 ? 7.214 9.594 10.469 1.00 84.62 107 LYS A C 1
ATOM 801 O O . LYS A 1 107 ? 6.441 8.839 11.065 1.00 84.62 107 LYS A O 1
ATOM 806 N N . PHE A 1 108 ? 7.495 9.458 9.176 1.00 84.81 108 PHE A N 1
ATOM 807 C CA . PHE A 1 108 ? 7.028 8.335 8.363 1.00 84.81 108 PHE A CA 1
ATOM 808 C C . PHE A 1 108 ? 7.950 8.064 7.173 1.00 84.81 108 PHE A C 1
ATOM 810 O O . PHE A 1 108 ? 8.676 8.937 6.713 1.00 84.81 108 PHE A O 1
ATOM 817 N N . THR A 1 109 ? 7.907 6.835 6.656 1.00 91.06 109 THR A N 1
ATOM 818 C CA . THR A 1 109 ? 8.675 6.429 5.471 1.00 91.06 109 THR A CA 1
ATOM 819 C C . THR A 1 109 ? 7.779 6.356 4.240 1.00 91.06 109 THR A C 1
ATOM 821 O O . THR A 1 109 ? 6.714 5.724 4.273 1.00 91.06 109 THR A O 1
ATOM 824 N N . VAL A 1 110 ? 8.244 6.940 3.140 1.00 91.62 110 VAL A N 1
ATOM 825 C CA . VAL A 1 110 ? 7.607 6.901 1.821 1.00 91.62 110 VAL A CA 1
ATOM 826 C C . VAL A 1 110 ? 8.534 6.214 0.830 1.00 91.62 110 VAL A C 1
ATOM 828 O O . VAL A 1 110 ? 9.732 6.459 0.834 1.00 91.62 110 VAL A O 1
ATOM 831 N N . TYR A 1 111 ? 7.983 5.362 -0.031 1.00 94.00 111 TYR A N 1
ATOM 832 C CA . TYR A 1 111 ? 8.716 4.699 -1.104 1.00 94.00 111 TYR A CA 1
ATOM 833 C C . TYR A 1 111 ? 8.475 5.419 -2.426 1.00 94.00 111 TYR A C 1
ATOM 835 O O . TYR A 1 111 ? 7.321 5.634 -2.814 1.00 94.00 111 TYR A O 1
ATOM 843 N N . LYS A 1 112 ? 9.568 5.751 -3.114 1.00 94.38 112 LYS A N 1
ATOM 844 C CA . LYS A 1 112 ? 9.570 6.389 -4.430 1.00 94.38 112 LYS A CA 1
ATOM 845 C C . LYS A 1 112 ? 9.562 5.310 -5.508 1.00 94.38 112 LYS A C 1
ATOM 847 O O . LYS A 1 112 ? 10.472 4.482 -5.569 1.00 94.38 112 LYS A O 1
ATOM 852 N N . ILE A 1 113 ? 8.539 5.305 -6.354 1.00 95.75 113 ILE A N 1
ATOM 853 C CA . ILE A 1 113 ? 8.338 4.283 -7.386 1.00 95.75 113 ILE A CA 1
ATOM 854 C C . ILE A 1 113 ? 8.287 4.978 -8.741 1.00 95.75 113 ILE A C 1
ATOM 856 O O . ILE A 1 113 ? 7.441 5.838 -8.964 1.00 95.75 113 ILE A O 1
ATOM 860 N N . LEU A 1 114 ? 9.169 4.585 -9.651 1.00 95.25 114 LEU A N 1
ATOM 861 C CA . LEU A 1 114 ? 9.109 4.961 -11.055 1.00 95.25 114 LEU A CA 1
ATOM 862 C C . LEU A 1 114 ? 8.214 3.974 -11.796 1.00 95.25 114 LEU A C 1
ATOM 864 O O . LEU A 1 114 ? 8.520 2.784 -11.848 1.00 95.25 114 LEU A O 1
ATOM 868 N N . VAL A 1 115 ? 7.129 4.463 -12.378 1.00 95.81 115 VAL A N 1
ATOM 869 C CA . VAL A 1 115 ? 6.240 3.683 -13.238 1.00 95.81 115 VAL A CA 1
ATOM 870 C C . VAL A 1 115 ? 6.592 4.001 -14.684 1.00 95.81 115 VAL A C 1
ATOM 872 O O . VAL A 1 115 ? 6.706 5.168 -15.040 1.00 95.81 115 VAL A O 1
ATOM 875 N N . ARG A 1 116 ? 6.794 2.969 -15.508 1.00 94.44 116 ARG A N 1
ATOM 876 C CA . ARG A 1 116 ? 6.980 3.094 -16.961 1.00 94.44 116 ARG A CA 1
ATOM 877 C C . ARG A 1 116 ? 5.866 2.339 -17.682 1.00 94.44 116 ARG A C 1
ATOM 879 O O . ARG A 1 116 ? 5.648 1.169 -17.364 1.00 94.44 116 ARG A O 1
ATOM 886 N N . GLU A 1 117 ? 5.196 2.979 -18.635 1.00 91.94 117 GLU A N 1
ATOM 887 C CA . GLU A 1 117 ? 4.173 2.379 -19.502 1.00 91.94 117 GLU A CA 1
ATOM 888 C C . GLU A 1 117 ? 4.710 2.317 -20.945 1.00 91.94 117 GLU A C 1
ATOM 890 O O . GLU A 1 117 ? 4.774 3.310 -21.671 1.00 91.94 117 GLU A O 1
ATOM 895 N N . GLY A 1 118 ? 5.139 1.126 -21.376 1.00 85.06 118 GLY A N 1
ATOM 896 C CA . GLY A 1 118 ? 5.737 0.941 -22.700 1.00 85.06 118 GLY A CA 1
ATOM 897 C C . GLY A 1 118 ? 7.074 1.679 -22.873 1.00 85.06 118 GLY A C 1
ATOM 898 O O . GLY A 1 118 ? 7.947 1.600 -22.013 1.00 85.06 118 GLY A O 1
ATOM 899 N N . GLN A 1 119 ? 7.257 2.338 -24.022 1.00 76.44 119 GLN A N 1
ATOM 900 C CA . GLN A 1 119 ? 8.520 2.987 -24.421 1.00 76.44 119 GLN A CA 1
ATOM 901 C C . GLN A 1 119 ? 8.535 4.514 -24.216 1.00 76.44 119 GLN A C 1
ATOM 903 O O . GLN A 1 119 ? 9.577 5.128 -24.421 1.00 76.44 119 GLN A O 1
ATOM 908 N N . GLY A 1 120 ? 7.406 5.132 -23.850 1.00 74.56 120 GLY A N 1
ATOM 909 C CA . GLY A 1 120 ? 7.262 6.595 -23.857 1.00 74.56 120 GLY A CA 1
ATOM 910 C C . GLY A 1 120 ? 6.939 7.195 -22.495 1.00 74.56 120 GLY A C 1
ATOM 911 O O . GLY A 1 120 ? 7.628 8.107 -22.045 1.00 74.56 120 GLY A O 1
ATOM 912 N N . ASP A 1 121 ? 5.925 6.662 -21.819 1.00 89.50 121 ASP A N 1
ATOM 913 C CA . ASP A 1 121 ? 5.363 7.327 -20.649 1.00 89.50 121 ASP A CA 1
ATOM 914 C C . ASP A 1 121 ? 6.023 6.820 -19.366 1.00 89.50 121 ASP A C 1
ATOM 916 O O . ASP A 1 121 ? 6.172 5.614 -19.137 1.00 89.50 121 ASP A O 1
ATOM 920 N N . SER A 1 122 ? 6.440 7.750 -18.508 1.00 92.50 122 SER A N 1
ATOM 921 C CA . SER A 1 122 ? 6.906 7.407 -17.171 1.00 92.50 122 SER A CA 1
ATOM 922 C C . SER A 1 122 ? 6.650 8.523 -16.177 1.00 92.50 122 SER A C 1
ATOM 924 O O . SER A 1 122 ? 6.764 9.697 -16.514 1.00 92.50 122 SER A O 1
ATOM 926 N N . TRP A 1 123 ? 6.338 8.142 -14.946 1.00 93.12 123 TRP A N 1
ATOM 927 C CA . TRP A 1 123 ? 6.050 9.069 -13.859 1.00 93.12 123 TRP A CA 1
ATOM 928 C C . TRP A 1 123 ? 6.496 8.479 -12.527 1.00 93.12 123 TRP A C 1
ATOM 930 O O . TRP A 1 123 ? 6.709 7.270 -12.388 1.00 93.12 123 TRP A O 1
ATOM 940 N N . VAL A 1 124 ? 6.655 9.342 -11.530 1.00 91.94 124 VAL A N 1
ATOM 941 C CA . VAL A 1 124 ? 7.049 8.936 -10.183 1.00 91.94 124 VAL A CA 1
ATOM 942 C C . VAL A 1 124 ? 5.846 9.030 -9.263 1.00 91.94 124 VAL A C 1
ATOM 944 O O . VAL A 1 124 ? 5.186 10.058 -9.192 1.00 91.94 124 VAL A O 1
ATOM 947 N N . ILE A 1 125 ? 5.591 7.961 -8.517 1.00 91.88 125 ILE A N 1
ATOM 948 C CA . ILE A 1 125 ? 4.596 7.944 -7.449 1.00 91.88 125 ILE A CA 1
ATOM 949 C C . ILE A 1 125 ? 5.260 7.701 -6.100 1.00 91.88 125 ILE A C 1
ATOM 951 O O . ILE A 1 125 ? 6.330 7.099 -5.988 1.00 91.88 125 ILE A O 1
ATOM 955 N N . PHE A 1 126 ? 4.551 8.123 -5.063 1.00 90.94 126 PHE A N 1
ATOM 956 C CA . PHE A 1 126 ? 4.967 8.010 -3.678 1.00 90.94 126 PHE A CA 1
ATOM 957 C C . PHE A 1 126 ? 3.926 7.198 -2.912 1.00 90.94 126 PHE A C 1
ATOM 959 O O . PHE A 1 126 ? 2.723 7.478 -2.977 1.00 90.94 126 PHE A O 1
ATOM 966 N N . ARG A 1 127 ? 4.369 6.134 -2.237 1.00 91.88 127 ARG A N 1
ATOM 967 C CA . ARG A 1 127 ? 3.485 5.208 -1.510 1.00 91.88 127 ARG A CA 1
ATOM 968 C C . ARG A 1 127 ? 4.090 4.823 -0.172 1.00 91.88 127 ARG A C 1
ATOM 970 O O . ARG A 1 127 ? 5.273 4.504 -0.087 1.00 91.88 127 ARG A O 1
ATOM 977 N N . ARG A 1 128 ? 3.275 4.781 0.880 1.00 92.38 128 ARG A N 1
ATOM 978 C CA . ARG A 1 128 ? 3.691 4.254 2.188 1.00 92.38 128 ARG A CA 1
ATOM 979 C C . ARG A 1 128 ? 3.459 2.752 2.237 1.00 92.38 128 ARG A C 1
ATOM 981 O O . ARG A 1 128 ? 2.589 2.218 1.551 1.00 92.38 128 ARG A O 1
ATOM 988 N N . TYR A 1 129 ? 4.148 2.057 3.142 1.00 93.69 129 TYR A N 1
ATOM 989 C CA . TYR A 1 129 ? 3.936 0.617 3.363 1.00 93.69 129 TYR A CA 1
ATOM 990 C C . TYR A 1 129 ? 2.454 0.258 3.621 1.00 93.69 129 TYR A C 1
ATOM 992 O O . TYR A 1 129 ? 1.962 -0.776 3.168 1.00 93.69 129 TYR A O 1
ATOM 1000 N N . LYS A 1 130 ? 1.710 1.132 4.315 1.00 89.19 130 LYS A N 1
ATOM 1001 C CA . LYS A 1 130 ? 0.272 0.946 4.575 1.00 89.19 130 LYS A CA 1
ATOM 1002 C C . LYS A 1 130 ? -0.552 0.891 3.281 1.00 89.19 130 LYS A C 1
ATOM 1004 O O . LYS A 1 130 ? -1.535 0.155 3.235 1.00 89.19 130 LYS A O 1
ATOM 1009 N N . ASP A 1 131 ? -0.146 1.611 2.238 1.00 92.56 131 ASP A N 1
ATOM 1010 C CA . ASP A 1 131 ? -0.833 1.618 0.944 1.00 92.56 131 ASP A CA 1
ATOM 1011 C C . ASP A 1 131 ? -0.629 0.287 0.212 1.00 92.56 131 ASP A C 1
ATOM 1013 O O . ASP A 1 131 ? -1.597 -0.297 -0.276 1.00 92.56 131 ASP A O 1
ATOM 1017 N N . PHE A 1 132 ? 0.590 -0.266 0.249 1.00 95.75 132 PHE A N 1
ATOM 1018 C CA . PHE A 1 132 ? 0.863 -1.621 -0.245 1.00 95.75 132 PHE A CA 1
ATOM 1019 C C . PHE A 1 132 ? 0.031 -2.678 0.487 1.00 95.75 132 PHE A C 1
ATOM 1021 O O . PHE A 1 132 ? -0.532 -3.570 -0.142 1.00 95.75 132 PHE A O 1
ATOM 1028 N N . HIS A 1 133 ? -0.097 -2.564 1.811 1.00 93.56 133 HIS A N 1
ATOM 1029 C CA . HIS A 1 133 ? -0.920 -3.486 2.595 1.00 93.56 133 HIS A CA 1
ATOM 1030 C C . HIS A 1 133 ? -2.408 -3.394 2.230 1.00 93.56 133 HIS A C 1
ATOM 1032 O O . HIS A 1 133 ? -3.078 -4.415 2.105 1.00 93.56 133 HIS A O 1
ATOM 1038 N N . ARG A 1 134 ? -2.933 -2.181 2.016 1.00 92.38 134 ARG A N 1
ATOM 1039 C CA . ARG A 1 134 ? -4.317 -1.979 1.558 1.00 92.38 134 ARG A CA 1
ATOM 1040 C C . ARG A 1 134 ? -4.555 -2.601 0.188 1.00 92.38 134 ARG A C 1
ATOM 1042 O O . ARG A 1 134 ? -5.591 -3.230 -0.014 1.00 92.38 134 ARG A O 1
ATOM 1049 N N . LEU A 1 135 ? -3.613 -2.427 -0.740 1.00 94.75 135 LEU A N 1
ATOM 1050 C CA . LEU A 1 135 ? -3.679 -3.070 -2.048 1.00 94.75 135 LEU A CA 1
ATOM 1051 C C . LEU A 1 135 ? -3.643 -4.597 -1.905 1.00 94.75 135 LEU A C 1
ATOM 1053 O O . LEU A 1 135 ? -4.481 -5.278 -2.484 1.00 94.75 135 LEU A O 1
ATOM 1057 N N . HIS A 1 136 ? -2.730 -5.131 -1.091 1.00 95.12 136 HIS A N 1
ATOM 1058 C CA . HIS A 1 136 ? -2.612 -6.567 -0.826 1.00 95.12 136 HIS A CA 1
ATOM 1059 C C . HIS A 1 136 ? -3.909 -7.183 -0.295 1.00 95.12 136 HIS A C 1
ATOM 1061 O O . HIS A 1 136 ? -4.368 -8.191 -0.829 1.00 95.12 136 HIS A O 1
ATOM 1067 N N . ASP A 1 137 ? -4.538 -6.554 0.701 1.00 93.38 137 ASP A N 1
ATOM 1068 C CA . ASP A 1 137 ? -5.802 -7.026 1.275 1.00 93.38 137 ASP A CA 1
ATOM 1069 C C . ASP A 1 137 ? -6.949 -6.992 0.254 1.00 93.38 137 ASP A C 1
ATOM 1071 O O . ASP A 1 137 ? -7.808 -7.877 0.258 1.00 93.38 137 ASP A O 1
ATOM 1075 N N . LYS A 1 138 ? -6.972 -5.989 -0.637 1.00 93.25 138 LYS A N 1
ATOM 1076 C CA . LYS A 1 138 ? -7.933 -5.930 -1.750 1.00 93.25 138 LYS A CA 1
ATOM 1077 C C . LYS A 1 138 ? -7.679 -7.056 -2.753 1.00 93.25 138 LYS A C 1
ATOM 1079 O O . LYS A 1 138 ? -8.612 -7.775 -3.099 1.00 93.25 138 LYS A O 1
ATOM 1084 N N . LEU A 1 139 ? -6.429 -7.254 -3.168 1.00 95.19 139 LEU A N 1
ATOM 1085 C CA . LEU A 1 139 ? -6.059 -8.285 -4.138 1.00 95.19 139 LEU A CA 1
ATOM 1086 C C . LEU A 1 139 ? -6.323 -9.696 -3.621 1.00 95.19 139 LEU A C 1
ATOM 1088 O O . LEU A 1 139 ? -6.822 -10.514 -4.377 1.00 95.19 139 LEU A O 1
ATOM 1092 N N . LYS A 1 140 ? -6.101 -9.968 -2.332 1.00 94.62 140 LYS A N 1
ATOM 1093 C CA . LYS A 1 140 ? -6.473 -11.252 -1.716 1.00 94.62 140 LYS A CA 1
ATOM 1094 C C . LYS A 1 140 ? -7.964 -11.573 -1.829 1.00 94.62 140 LYS A C 1
ATOM 1096 O O . LYS A 1 140 ? -8.325 -12.740 -1.922 1.00 94.62 140 LYS A O 1
ATOM 1101 N N . LYS A 1 141 ? -8.829 -10.555 -1.777 1.00 93.94 141 LYS A N 1
ATOM 1102 C CA . LYS A 1 141 ? -10.284 -10.727 -1.913 1.00 93.94 141 LYS A CA 1
ATOM 1103 C C . LYS A 1 141 ? -10.693 -10.923 -3.370 1.00 93.94 141 LYS A C 1
ATOM 1105 O O . LYS A 1 141 ? -11.555 -11.749 -3.640 1.00 93.94 141 LYS A O 1
ATOM 1110 N N . LEU A 1 142 ? -10.086 -10.160 -4.280 1.00 94.00 142 LEU A N 1
ATOM 1111 C CA . LEU A 1 142 ? -10.391 -10.200 -5.714 1.00 94.00 142 LEU A CA 1
ATOM 1112 C C . LEU A 1 142 ? -9.812 -11.444 -6.401 1.00 94.00 142 LEU A C 1
ATOM 1114 O O . LEU A 1 142 ? -10.464 -12.037 -7.251 1.00 94.00 142 LEU A O 1
ATOM 1118 N N . PHE A 1 143 ? -8.616 -11.861 -5.991 1.00 94.94 143 PHE A N 1
ATOM 1119 C CA . PHE A 1 143 ? -7.850 -12.955 -6.582 1.00 94.94 143 PHE A CA 1
ATOM 1120 C C . PHE A 1 143 ? -7.338 -13.903 -5.479 1.00 94.94 143 PHE A C 1
ATOM 1122 O O . PHE A 1 143 ? -6.148 -13.901 -5.162 1.00 94.94 143 PHE A O 1
ATOM 1129 N N . PRO A 1 144 ? -8.201 -14.736 -4.865 1.00 91.75 144 PRO A N 1
ATOM 1130 C CA . PRO A 1 144 ? -7.807 -15.590 -3.737 1.00 91.75 144 PRO A CA 1
ATOM 1131 C C . PRO A 1 144 ? -6.676 -16.580 -4.055 1.00 91.75 144 PRO A C 1
ATOM 1133 O O . PRO A 1 144 ? -5.897 -16.935 -3.174 1.00 91.75 144 PRO A O 1
ATOM 1136 N N . SER A 1 145 ? -6.570 -17.009 -5.316 1.00 91.06 145 SER A N 1
ATOM 1137 C CA . SER A 1 145 ? -5.511 -17.902 -5.806 1.00 91.06 145 SER A CA 1
ATOM 1138 C C . SER A 1 145 ? -4.188 -17.182 -6.094 1.00 91.06 145 SER A C 1
ATOM 1140 O O . SER A 1 145 ? -3.171 -17.838 -6.320 1.00 91.06 145 SER A O 1
ATOM 1142 N N . PHE A 1 146 ? -4.173 -15.846 -6.094 1.00 90.50 146 PHE A N 1
ATOM 1143 C CA . PHE A 1 146 ? -2.972 -15.059 -6.344 1.00 90.50 146 PHE A CA 1
ATOM 1144 C C . PHE A 1 146 ? -2.158 -14.899 -5.054 1.00 90.50 146 PHE A C 1
ATOM 1146 O O . PHE A 1 146 ? -2.407 -14.032 -4.211 1.00 90.50 146 PHE A O 1
ATOM 1153 N N . CYS A 1 147 ? -1.149 -15.757 -4.898 1.00 85.88 147 CYS A N 1
ATOM 1154 C CA . CYS A 1 147 ? -0.241 -15.760 -3.753 1.00 85.88 147 CYS A CA 1
ATOM 1155 C C . CYS A 1 147 ? 0.768 -14.602 -3.814 1.00 85.88 147 CYS A C 1
ATOM 1157 O O . CYS A 1 147 ? 1.949 -14.766 -4.145 1.00 85.88 147 CYS A O 1
ATOM 1159 N N . LEU A 1 148 ? 0.303 -13.412 -3.447 1.00 89.12 148 LEU A N 1
ATOM 1160 C CA . LEU A 1 148 ? 1.139 -12.231 -3.307 1.00 89.12 148 LEU A CA 1
ATOM 1161 C C . LEU A 1 148 ? 1.744 -12.179 -1.898 1.00 89.12 148 LEU A C 1
ATOM 1163 O O . LEU A 1 148 ? 1.025 -12.190 -0.900 1.00 89.12 148 LEU A O 1
ATOM 1167 N N . ALA A 1 149 ? 3.071 -12.129 -1.802 1.00 90.88 149 ALA A N 1
ATOM 1168 C CA . ALA A 1 149 ? 3.774 -11.975 -0.530 1.00 90.88 149 ALA A CA 1
ATOM 1169 C C . ALA A 1 149 ? 4.088 -10.496 -0.297 1.00 90.88 149 ALA A C 1
ATOM 1171 O O . ALA A 1 149 ? 4.529 -9.811 -1.216 1.00 90.88 149 ALA A O 1
ATOM 1172 N N . LEU A 1 150 ? 3.882 -10.022 0.930 1.00 93.38 150 LEU A N 1
ATOM 1173 C CA . LEU A 1 150 ? 4.242 -8.673 1.351 1.00 93.38 150 LEU A CA 1
ATOM 1174 C C . LEU A 1 150 ? 5.294 -8.776 2.466 1.00 93.38 150 LEU A C 1
ATOM 1176 O O . LEU A 1 150 ? 5.129 -9.626 3.348 1.00 93.38 150 LEU A O 1
ATOM 1180 N N . PRO A 1 151 ? 6.354 -7.944 2.469 1.00 93.56 151 PRO A N 1
ATOM 1181 C CA . PRO A 1 151 ? 7.297 -7.913 3.580 1.00 93.56 151 PRO A CA 1
ATOM 1182 C C . PRO A 1 151 ? 6.557 -7.640 4.899 1.00 93.56 151 PRO A C 1
ATOM 1184 O O . PRO A 1 151 ? 5.580 -6.881 4.910 1.00 93.56 151 PRO A O 1
ATOM 1187 N N . PRO A 1 152 ? 6.981 -8.255 6.015 1.00 91.12 152 PRO A N 1
ATOM 1188 C CA . PRO A 1 152 ? 6.223 -8.228 7.257 1.00 91.12 152 PRO A CA 1
ATOM 1189 C C . PRO A 1 152 ? 6.123 -6.824 7.870 1.00 91.12 152 PRO A C 1
ATOM 1191 O O . PRO A 1 152 ? 6.977 -5.946 7.694 1.00 91.12 152 PRO A O 1
ATOM 1194 N N . LYS A 1 153 ? 5.057 -6.629 8.651 1.00 89.56 153 LYS A N 1
ATOM 1195 C CA . LYS A 1 153 ? 4.938 -5.490 9.566 1.00 89.56 153 LYS A CA 1
ATOM 1196 C C . LYS A 1 153 ? 6.004 -5.594 10.655 1.00 89.56 153 LYS A C 1
ATOM 1198 O O . LYS A 1 153 ? 6.327 -6.689 11.112 1.00 89.56 153 LYS A O 1
ATOM 1203 N N . ARG A 1 154 ? 6.513 -4.448 11.100 1.00 87.31 154 ARG A N 1
ATOM 1204 C CA . ARG A 1 154 ? 7.461 -4.357 12.214 1.00 87.31 154 ARG A CA 1
ATOM 1205 C C . ARG A 1 154 ? 6.726 -3.812 13.428 1.00 87.31 154 ARG A C 1
ATOM 1207 O O . ARG A 1 154 ? 6.168 -2.726 13.366 1.00 87.31 154 ARG A O 1
ATOM 1214 N N . TRP A 1 155 ? 6.668 -4.624 14.482 1.00 79.31 155 TRP A N 1
ATOM 1215 C CA . TRP A 1 155 ? 5.828 -4.375 15.660 1.00 79.31 155 TRP A CA 1
ATOM 1216 C C . TRP A 1 155 ? 6.630 -4.035 16.925 1.00 79.31 155 TRP A C 1
ATOM 1218 O O . TRP A 1 155 ? 6.107 -3.350 17.792 1.00 79.31 155 TRP A O 1
ATOM 1228 N N . PHE A 1 156 ? 7.890 -4.480 17.031 1.00 72.44 156 PHE A N 1
ATOM 1229 C CA . PHE A 1 156 ? 8.664 -4.429 18.287 1.00 72.44 156 PHE A CA 1
ATOM 1230 C C . PHE A 1 156 ? 10.079 -3.846 18.139 1.00 72.44 156 PHE A C 1
ATOM 1232 O O . PHE A 1 156 ? 10.953 -4.112 18.957 1.00 72.44 156 PHE A O 1
ATOM 1239 N N . LYS A 1 157 ? 10.340 -3.086 17.072 1.00 85.38 157 LYS A N 1
ATOM 1240 C CA . LYS A 1 157 ? 11.652 -2.486 16.786 1.00 85.38 157 LYS A CA 1
ATOM 1241 C C . LYS A 1 157 ? 11.483 -1.141 16.091 1.00 85.38 157 LYS A C 1
ATOM 1243 O O . LYS A 1 157 ? 10.404 -0.859 15.569 1.00 85.38 157 LYS A O 1
ATOM 1248 N N . ASP A 1 158 ? 12.566 -0.369 16.034 1.00 86.56 158 ASP A N 1
ATOM 1249 C CA . ASP A 1 158 ? 12.609 0.880 15.278 1.00 86.56 158 ASP A CA 1
ATOM 1250 C C . ASP A 1 158 ? 12.223 0.640 13.809 1.00 86.56 158 ASP A C 1
ATOM 1252 O O . ASP A 1 158 ? 12.723 -0.293 13.172 1.00 86.56 158 ASP A O 1
ATOM 1256 N N . ASN A 1 159 ? 11.292 1.450 13.307 1.00 87.25 159 ASN A N 1
ATOM 1257 C CA . ASN A 1 159 ? 10.793 1.397 11.937 1.00 87.25 159 ASN A CA 1
ATOM 1258 C C . ASN A 1 159 ? 11.705 2.131 10.944 1.00 87.25 159 ASN A C 1
ATOM 1260 O O . ASN A 1 159 ? 11.501 1.953 9.744 1.00 87.25 159 ASN A O 1
ATOM 1264 N N . TYR A 1 160 ? 12.677 2.906 11.433 1.00 91.69 160 TYR A N 1
ATOM 1265 C CA . TYR A 1 160 ? 13.593 3.724 10.630 1.00 91.69 160 TYR A CA 1
ATOM 1266 C C . TYR A 1 160 ? 14.999 3.124 10.488 1.00 91.69 160 TYR A C 1
ATOM 1268 O O . TYR A 1 160 ? 15.870 3.731 9.879 1.00 91.69 160 TYR A O 1
ATOM 1276 N N . ASP A 1 161 ? 15.202 1.926 11.036 1.00 93.94 161 ASP A N 1
ATOM 1277 C CA . ASP A 1 161 ? 16.415 1.121 10.893 1.00 93.94 161 ASP A CA 1
ATOM 1278 C C . ASP A 1 161 ? 16.721 0.841 9.408 1.00 93.94 161 ASP A C 1
ATOM 1280 O O . ASP A 1 161 ? 15.882 0.293 8.691 1.00 93.94 161 ASP A O 1
ATOM 1284 N N . GLU A 1 162 ? 17.913 1.215 8.946 1.00 94.81 162 GLU A N 1
ATOM 1285 C CA . GLU A 1 162 ? 18.302 1.183 7.526 1.00 94.81 162 GLU A CA 1
ATOM 1286 C C . GLU A 1 162 ? 18.269 -0.241 6.954 1.00 94.81 162 GLU A C 1
ATOM 1288 O O . GLU A 1 162 ? 17.558 -0.504 5.985 1.00 94.81 162 GLU A O 1
ATOM 1293 N N . GLU A 1 163 ? 18.890 -1.210 7.642 1.00 94.56 163 GLU A N 1
ATOM 1294 C CA . GLU A 1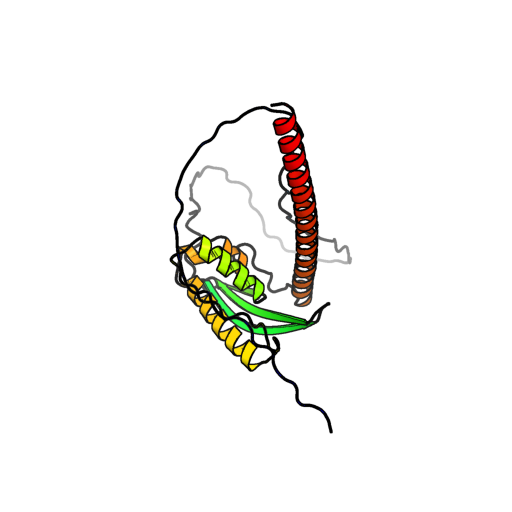 163 ? 18.900 -2.622 7.221 1.00 94.56 163 GLU A CA 1
ATOM 1295 C C . GLU A 1 163 ? 17.472 -3.182 7.069 1.00 94.56 163 GLU A C 1
ATOM 1297 O O . GLU A 1 163 ? 17.172 -4.043 6.231 1.00 94.56 163 GLU A O 1
ATOM 1302 N N . PHE A 1 164 ? 16.553 -2.696 7.900 1.00 95.56 164 PHE A N 1
ATOM 1303 C CA . PHE A 1 164 ? 15.155 -3.060 7.814 1.00 95.56 164 PHE A CA 1
ATOM 1304 C C . PHE A 1 164 ? 14.439 -2.425 6.626 1.00 95.56 164 PHE A C 1
ATOM 1306 O O . PHE A 1 164 ? 13.663 -3.113 5.950 1.00 95.56 164 PHE A O 1
ATOM 1313 N N . LEU A 1 165 ? 14.656 -1.131 6.399 1.00 95.69 165 LEU A N 1
ATOM 1314 C CA . LEU A 1 165 ? 14.054 -0.408 5.289 1.00 95.69 165 LEU A CA 1
ATOM 1315 C C . LEU A 1 165 ? 14.544 -0.952 3.945 1.00 95.69 165 LEU A C 1
ATOM 1317 O O . LEU A 1 165 ? 13.706 -1.160 3.066 1.00 95.69 165 LEU A O 1
ATOM 1321 N N . ASP A 1 166 ? 15.816 -1.333 3.843 1.00 95.75 166 ASP A N 1
ATOM 1322 C CA . ASP A 1 166 ? 16.394 -1.990 2.668 1.00 95.75 166 ASP A CA 1
ATOM 1323 C C . ASP A 1 166 ? 15.737 -3.342 2.380 1.00 95.75 166 ASP A C 1
ATOM 1325 O O . ASP A 1 166 ? 15.229 -3.593 1.281 1.00 95.75 166 ASP A O 1
ATOM 1329 N N . LYS A 1 167 ? 15.647 -4.217 3.392 1.00 95.94 167 LYS A N 1
ATOM 1330 C CA . LYS A 1 167 ? 14.958 -5.515 3.254 1.00 95.94 167 LYS A CA 1
ATOM 1331 C C . LYS A 1 167 ? 13.496 -5.335 2.862 1.00 95.94 167 LYS A C 1
ATOM 1333 O O . LYS A 1 167 ? 12.960 -6.096 2.051 1.00 95.94 167 LYS A O 1
ATOM 1338 N N . ARG A 1 168 ? 12.831 -4.329 3.435 1.00 97.12 168 ARG A N 1
ATOM 1339 C CA . ARG A 1 168 ? 11.451 -3.998 3.085 1.00 97.12 168 ARG A CA 1
ATOM 1340 C C . ARG A 1 168 ? 11.362 -3.499 1.644 1.00 97.12 168 ARG A C 1
ATOM 1342 O O . ARG A 1 168 ? 10.482 -3.974 0.935 1.00 97.12 168 ARG A O 1
ATOM 1349 N N . GLN A 1 169 ? 12.260 -2.627 1.195 1.00 97.31 169 GLN A N 1
ATOM 1350 C CA . GLN A 1 169 ? 12.327 -2.148 -0.187 1.00 97.31 169 GLN A CA 1
ATOM 1351 C C . GLN A 1 169 ? 12.479 -3.307 -1.182 1.00 97.31 169 GLN A C 1
ATOM 1353 O O . GLN A 1 169 ? 11.710 -3.374 -2.141 1.00 97.31 169 GLN A O 1
ATOM 1358 N N . ILE A 1 170 ? 13.361 -4.276 -0.917 1.00 97.06 170 ILE A N 1
ATOM 1359 C CA . ILE A 1 170 ? 13.514 -5.483 -1.753 1.00 97.06 170 ILE A CA 1
ATOM 1360 C C . ILE A 1 170 ? 12.201 -6.283 -1.815 1.00 97.06 170 ILE A C 1
ATOM 1362 O O . ILE A 1 170 ? 11.746 -6.693 -2.890 1.00 97.06 170 ILE A O 1
ATOM 1366 N N . GLY A 1 171 ? 11.548 -6.478 -0.665 1.00 97.88 171 GLY A N 1
ATOM 1367 C CA . GLY A 1 171 ? 10.259 -7.166 -0.593 1.00 97.88 171 GLY A CA 1
ATOM 1368 C C . GLY A 1 171 ? 9.142 -6.431 -1.343 1.00 97.88 171 GLY A C 1
ATOM 1369 O O . GLY A 1 171 ? 8.320 -7.069 -2.000 1.00 97.88 171 GLY A O 1
ATOM 1370 N N . LEU A 1 172 ? 9.124 -5.098 -1.287 1.00 98.12 172 LEU A N 1
ATOM 1371 C CA . LEU A 1 172 ? 8.163 -4.266 -2.013 1.00 98.12 172 LEU A CA 1
ATOM 1372 C C . LEU A 1 172 ? 8.436 -4.257 -3.524 1.00 98.12 172 LEU A C 1
ATOM 1374 O O . LEU A 1 172 ? 7.487 -4.335 -4.300 1.00 98.12 172 LEU A O 1
ATOM 1378 N N . GLN A 1 173 ? 9.698 -4.254 -3.960 1.00 98.12 173 GLN A N 1
ATOM 1379 C CA . GLN A 1 173 ? 10.039 -4.410 -5.378 1.00 98.12 173 GLN A CA 1
ATOM 1380 C C . GLN A 1 173 ? 9.564 -5.766 -5.916 1.00 98.12 173 GLN A C 1
ATOM 1382 O O . GLN A 1 173 ? 8.944 -5.836 -6.976 1.00 98.12 173 GLN A O 1
ATOM 1387 N N . THR A 1 174 ? 9.778 -6.840 -5.153 1.00 97.62 174 THR A N 1
ATOM 1388 C CA . THR A 1 174 ? 9.292 -8.184 -5.511 1.00 97.62 174 THR A CA 1
ATOM 1389 C C . THR A 1 174 ? 7.762 -8.223 -5.591 1.00 97.62 174 THR A C 1
ATOM 1391 O O . THR A 1 174 ? 7.191 -8.844 -6.487 1.00 97.62 174 THR A O 1
ATOM 1394 N N . PHE A 1 175 ? 7.080 -7.544 -4.664 1.00 97.50 175 PHE A N 1
ATOM 1395 C CA . PHE A 1 175 ? 5.627 -7.393 -4.688 1.00 97.50 175 PHE A CA 1
ATOM 1396 C C . PHE A 1 175 ? 5.160 -6.711 -5.982 1.00 97.50 175 PHE A C 1
ATOM 1398 O O . PHE A 1 175 ? 4.279 -7.243 -6.653 1.00 97.50 175 PHE A O 1
ATOM 1405 N N . LEU A 1 176 ? 5.779 -5.587 -6.358 1.00 97.38 176 LEU A N 1
ATOM 1406 C CA . LEU A 1 176 ? 5.456 -4.837 -7.576 1.00 97.38 176 LEU A CA 1
ATOM 1407 C C . LEU A 1 176 ? 5.663 -5.676 -8.843 1.00 97.38 176 LEU A C 1
ATOM 1409 O O . LEU A 1 176 ? 4.783 -5.710 -9.699 1.00 97.38 176 LEU A O 1
ATOM 1413 N N . GLN A 1 177 ? 6.776 -6.408 -8.928 1.00 96.06 177 GLN A N 1
ATOM 1414 C CA . GLN A 1 177 ? 7.051 -7.318 -10.044 1.00 96.06 177 GLN A CA 1
ATOM 1415 C C . GLN A 1 177 ? 5.982 -8.404 -10.172 1.00 96.06 177 GLN A C 1
ATOM 1417 O O . GLN A 1 177 ? 5.540 -8.709 -11.270 1.00 96.06 177 GLN A O 1
ATOM 1422 N N . LYS A 1 178 ? 5.510 -8.974 -9.058 1.00 95.38 178 LYS A N 1
ATOM 1423 C CA . LYS A 1 178 ? 4.454 -9.995 -9.105 1.00 95.38 178 LYS A CA 1
ATOM 1424 C C . LYS A 1 178 ? 3.120 -9.457 -9.616 1.00 95.38 178 LYS A C 1
ATOM 1426 O O . LYS A 1 178 ? 2.393 -10.213 -10.253 1.00 95.38 178 LYS A O 1
ATOM 1431 N N . LEU A 1 179 ? 2.797 -8.185 -9.359 1.00 95.25 179 LEU A N 1
ATOM 1432 C CA . LEU A 1 179 ? 1.576 -7.568 -9.891 1.00 95.25 179 LEU A CA 1
ATOM 1433 C C . LEU A 1 179 ? 1.562 -7.547 -11.420 1.00 95.25 179 LEU A C 1
ATOM 1435 O O . LEU A 1 179 ? 0.496 -7.654 -12.016 1.00 95.25 179 LEU A O 1
ATOM 1439 N N . THR A 1 180 ? 2.732 -7.405 -12.044 1.00 93.50 180 THR A N 1
ATOM 1440 C CA . THR A 1 180 ? 2.851 -7.226 -13.495 1.00 93.50 180 THR A CA 1
ATOM 1441 C C . THR A 1 180 ? 2.927 -8.554 -14.251 1.00 93.50 180 THR A C 1
ATOM 1443 O O . THR A 1 180 ? 2.801 -8.562 -15.471 1.00 93.50 180 THR A O 1
ATOM 1446 N N . LEU A 1 181 ? 3.064 -9.686 -13.545 1.00 92.56 181 LEU A N 1
ATOM 1447 C CA . LEU A 1 181 ? 3.073 -11.030 -14.142 1.00 92.56 181 LEU A CA 1
ATOM 1448 C C . LEU A 1 181 ? 1.700 -11.471 -14.668 1.00 92.56 181 LEU A C 1
ATOM 1450 O O . LEU A 1 181 ? 1.625 -12.352 -15.522 1.00 92.56 181 LEU A O 1
ATOM 1454 N N . HIS A 1 182 ? 0.619 -10.895 -14.142 1.00 91.44 182 HIS A N 1
ATOM 1455 C CA . HIS A 1 182 ? -0.747 -11.341 -14.393 1.00 91.44 182 HIS A CA 1
ATOM 1456 C C . HIS A 1 182 ? -1.587 -10.196 -14.962 1.00 91.44 182 HIS A C 1
ATOM 1458 O O . HIS A 1 182 ? -1.770 -9.163 -14.315 1.00 91.44 182 HIS A O 1
ATOM 1464 N N . LYS A 1 183 ? -2.091 -10.378 -16.190 1.00 91.69 183 LYS A N 1
ATOM 1465 C CA . LYS A 1 183 ? -2.822 -9.340 -16.935 1.00 91.69 183 LYS A CA 1
ATOM 1466 C C . LYS A 1 183 ? -4.094 -8.884 -16.224 1.00 91.69 183 LYS A C 1
ATOM 1468 O O . LYS A 1 183 ? -4.366 -7.693 -16.136 1.00 91.69 183 LYS A O 1
ATOM 1473 N N . ASP A 1 184 ? -4.844 -9.827 -15.677 1.00 93.88 184 ASP A N 1
ATOM 1474 C CA . ASP A 1 184 ? -6.036 -9.589 -14.866 1.00 93.88 184 ASP A CA 1
ATOM 1475 C C . ASP A 1 184 ? -5.718 -8.760 -13.611 1.00 93.88 184 ASP A C 1
ATOM 1477 O O . ASP A 1 184 ? -6.414 -7.786 -13.319 1.00 93.88 184 ASP A O 1
ATOM 1481 N N . VAL A 1 185 ? -4.611 -9.062 -12.927 1.00 94.75 185 VAL A N 1
ATOM 1482 C CA . VAL A 1 185 ? -4.173 -8.320 -11.734 1.00 94.75 185 VAL A CA 1
ATOM 1483 C C . VAL A 1 185 ? -3.767 -6.887 -12.083 1.00 94.75 185 VAL A C 1
ATOM 1485 O O . VAL A 1 185 ? -4.284 -5.954 -11.463 1.00 94.75 185 VAL A O 1
ATOM 1488 N N . ILE A 1 186 ? -2.891 -6.683 -13.072 1.00 94.12 186 ILE A N 1
ATOM 1489 C CA . ILE A 1 186 ? -2.438 -5.337 -13.476 1.00 94.12 186 ILE A CA 1
ATOM 1490 C C . ILE A 1 186 ? -3.586 -4.502 -14.073 1.00 94.12 186 ILE A C 1
ATOM 1492 O O . ILE A 1 186 ? -3.634 -3.288 -13.870 1.00 94.12 186 ILE A O 1
ATOM 1496 N N . SER A 1 187 ? -4.550 -5.145 -14.746 1.00 93.56 187 SER A N 1
ATOM 1497 C CA . SER A 1 187 ? -5.752 -4.486 -15.276 1.00 93.56 187 SER A CA 1
ATOM 1498 C C . SER A 1 187 ? -6.789 -4.148 -14.203 1.00 93.56 187 SER A C 1
ATOM 1500 O O . SER A 1 187 ? -7.687 -3.345 -14.458 1.00 93.56 187 SER A O 1
ATOM 1502 N N . SER A 1 188 ? -6.678 -4.730 -13.004 1.00 95.50 188 SER A N 1
ATOM 1503 C CA . SER A 1 188 ? -7.638 -4.485 -11.933 1.00 95.50 188 SER A CA 1
ATOM 1504 C C . SER A 1 188 ? -7.617 -3.021 -11.504 1.00 95.50 188 SER A C 1
ATOM 1506 O O . SER A 1 188 ? -6.559 -2.405 -11.355 1.00 95.50 188 SER A O 1
ATOM 1508 N N . GLU A 1 189 ? -8.798 -2.467 -11.236 1.00 95.12 189 GLU A N 1
ATOM 1509 C CA . GLU A 1 189 ? -8.950 -1.073 -10.807 1.00 95.12 189 GLU A CA 1
ATOM 1510 C C . GLU A 1 189 ? -8.077 -0.751 -9.581 1.00 95.12 189 GLU A C 1
ATOM 1512 O O . GLU A 1 189 ? -7.445 0.300 -9.501 1.00 95.12 189 GLU A O 1
ATOM 1517 N N . ALA A 1 190 ? -7.959 -1.703 -8.650 1.00 93.44 190 ALA A N 1
ATOM 1518 C CA . ALA A 1 190 ? -7.136 -1.552 -7.457 1.00 93.44 190 ALA A CA 1
ATOM 1519 C C . ALA A 1 190 ? -5.656 -1.283 -7.787 1.00 93.44 190 ALA A C 1
ATOM 1521 O O . ALA A 1 190 ? -5.048 -0.413 -7.160 1.00 93.44 190 ALA A O 1
ATOM 1522 N N . VAL A 1 191 ? -5.083 -2.001 -8.759 1.00 95.75 191 VAL A N 1
ATOM 1523 C CA . VAL A 1 191 ? -3.681 -1.824 -9.174 1.00 95.75 191 VAL A CA 1
ATOM 1524 C C . VAL A 1 191 ? -3.524 -0.591 -10.056 1.00 95.75 191 VAL A C 1
ATOM 1526 O O . VAL A 1 191 ? -2.588 0.180 -9.843 1.00 95.75 191 VAL A O 1
ATOM 1529 N N . ARG A 1 192 ? -4.466 -0.347 -10.977 1.00 94.81 192 ARG A N 1
ATOM 1530 C CA . ARG A 1 192 ? -4.474 0.851 -11.831 1.00 94.81 192 ARG A CA 1
ATOM 1531 C C . ARG A 1 192 ? -4.473 2.139 -11.005 1.00 94.81 192 ARG A C 1
ATOM 1533 O O . ARG A 1 192 ? -3.663 3.026 -11.268 1.00 94.81 192 ARG A O 1
ATOM 1540 N N . ASN A 1 193 ? -5.306 2.204 -9.967 1.00 92.44 193 ASN A N 1
ATOM 1541 C CA . ASN A 1 193 ? -5.363 3.340 -9.046 1.00 92.44 193 ASN A CA 1
ATOM 1542 C C . ASN A 1 193 ? -4.095 3.427 -8.188 1.00 92.44 193 ASN A C 1
ATOM 1544 O O . ASN A 1 193 ? -3.550 4.508 -7.981 1.00 92.44 193 ASN A O 1
ATOM 1548 N N . PHE A 1 194 ? -3.581 2.288 -7.708 1.00 94.44 194 PHE A N 1
ATOM 1549 C CA . PHE A 1 194 ? -2.350 2.275 -6.918 1.00 94.44 194 PHE A CA 1
ATOM 1550 C C . PHE A 1 194 ? -1.144 2.805 -7.704 1.00 94.44 194 PHE A C 1
ATOM 1552 O O . PHE A 1 194 ? -0.351 3.548 -7.127 1.00 94.44 194 PHE A O 1
ATOM 1559 N N . LEU A 1 195 ? -1.020 2.466 -8.991 1.00 94.81 195 LEU A N 1
ATOM 1560 C CA . LEU A 1 195 ? 0.080 2.895 -9.863 1.00 94.81 195 LEU A CA 1
ATOM 1561 C C . LEU A 1 195 ? -0.170 4.233 -10.588 1.00 94.81 195 LEU A C 1
ATOM 1563 O O . LEU A 1 195 ? 0.713 4.689 -11.309 1.00 94.81 195 LEU A O 1
ATOM 1567 N N . CYS A 1 196 ? -1.332 4.869 -10.392 1.00 93.19 196 CYS A N 1
ATOM 1568 C CA . CYS A 1 196 ? -1.753 6.079 -11.116 1.00 93.19 196 CYS A CA 1
ATOM 1569 C C . CYS A 1 196 ? -1.745 5.907 -12.648 1.00 93.19 196 CYS A C 1
ATOM 1571 O O . CYS A 1 196 ? -1.272 6.772 -13.369 1.00 93.19 196 CYS A O 1
ATOM 1573 N N . LEU A 1 197 ? -2.270 4.788 -13.164 1.00 91.00 197 LEU A N 1
ATOM 1574 C CA . LEU A 1 197 ? -2.294 4.527 -14.614 1.00 91.00 197 LEU A CA 1
ATOM 1575 C C . LEU A 1 197 ? -3.382 5.314 -15.370 1.00 91.00 197 LEU A C 1
ATOM 1577 O O . LEU A 1 197 ? -3.402 5.308 -16.595 1.00 91.00 197 LEU A O 1
ATOM 1581 N N . VAL A 1 198 ? -4.360 5.898 -14.677 1.00 87.25 198 VAL A N 1
ATOM 1582 C CA . VAL A 1 198 ? -5.448 6.670 -15.314 1.00 87.25 198 VAL A CA 1
ATOM 1583 C C . VAL A 1 198 ? -5.123 8.157 -15.337 1.00 87.25 198 VAL A C 1
ATOM 1585 O O . VAL A 1 198 ? -5.348 8.798 -16.354 1.00 87.25 198 VAL A O 1
ATOM 1588 N N . ASP A 1 199 ? -4.576 8.659 -14.237 1.00 85.62 199 ASP A N 1
ATOM 1589 C CA . ASP A 1 199 ? -4.233 10.062 -14.034 1.00 85.62 199 ASP A CA 1
ATOM 1590 C C . ASP A 1 199 ? -2.817 10.115 -13.435 1.00 85.62 199 ASP A C 1
ATOM 1592 O O . ASP A 1 199 ? -2.656 10.065 -12.207 1.00 85.62 199 ASP A O 1
ATOM 1596 N N . PRO A 1 200 ? -1.776 9.998 -14.283 1.00 87.56 200 PRO A N 1
ATOM 1597 C CA . PRO A 1 200 ? -0.399 10.013 -13.823 1.00 87.56 200 PRO A CA 1
ATOM 1598 C C . PRO A 1 200 ? -0.019 11.426 -13.352 1.00 87.56 200 PRO A C 1
ATOM 1600 O O . PRO A 1 200 ? -0.396 12.402 -13.998 1.00 87.56 200 PRO A O 1
ATOM 1603 N N . PRO A 1 201 ? 0.754 11.555 -12.259 1.00 85.88 201 PRO A N 1
ATOM 1604 C CA . PRO A 1 201 ? 1.242 12.850 -11.807 1.00 85.88 201 PRO A CA 1
ATOM 1605 C C . PRO A 1 201 ? 2.092 13.521 -12.890 1.00 85.88 201 PRO A C 1
ATOM 1607 O O . PRO A 1 201 ? 2.843 12.859 -13.619 1.00 85.88 201 PRO A O 1
ATOM 1610 N N . SER A 1 202 ? 1.980 14.843 -12.967 1.00 81.06 202 SER A N 1
ATOM 1611 C CA . SER A 1 202 ? 2.759 15.654 -13.890 1.00 81.06 202 SER A CA 1
ATOM 1612 C C . SER A 1 202 ? 4.240 15.586 -13.504 1.00 81.06 202 SER A C 1
ATOM 1614 O O . SER A 1 202 ? 4.575 15.665 -12.320 1.00 81.06 202 SER A O 1
ATOM 1616 N N . PRO A 1 203 ? 5.174 15.518 -14.471 1.00 72.56 203 PRO A N 1
ATOM 1617 C CA . PRO A 1 203 ? 6.606 15.642 -14.190 1.00 72.56 203 PRO A CA 1
ATOM 1618 C C . PRO A 1 203 ? 6.987 16.940 -13.463 1.00 72.56 203 PRO A C 1
ATOM 1620 O O . PRO A 1 203 ? 8.074 17.020 -12.893 1.00 72.56 203 PRO A O 1
ATOM 1623 N N . PHE A 1 204 ? 6.112 17.949 -13.518 1.00 67.81 204 PHE A N 1
ATOM 1624 C CA . PHE A 1 204 ? 6.295 19.255 -12.895 1.00 67.81 204 PHE A CA 1
ATOM 1625 C C . PHE A 1 204 ? 5.616 19.391 -11.530 1.00 67.81 204 PHE A C 1
ATOM 1627 O O . PHE A 1 204 ? 5.745 20.454 -10.928 1.00 67.81 204 PHE A O 1
ATOM 1634 N N . ASP A 1 205 ? 4.917 18.360 -11.041 1.00 74.75 205 ASP A N 1
ATOM 1635 C CA . ASP A 1 205 ? 4.388 18.374 -9.677 1.00 74.75 205 ASP A CA 1
ATOM 1636 C C . ASP A 1 205 ? 5.574 18.495 -8.712 1.00 74.75 205 ASP A C 1
ATOM 1638 O O . ASP A 1 205 ? 6.464 17.633 -8.671 1.00 74.75 205 ASP A O 1
ATOM 1642 N N . SER A 1 206 ? 5.627 19.600 -7.967 1.00 70.00 206 SER A N 1
ATOM 1643 C CA . SER A 1 206 ? 6.763 19.892 -7.104 1.00 70.00 206 SER A CA 1
ATOM 1644 C C . SER A 1 206 ? 6.824 18.853 -5.978 1.00 70.00 206 SER A C 1
ATOM 1646 O O . SER A 1 206 ? 5.783 18.381 -5.509 1.00 70.00 206 SER A O 1
ATOM 1648 N N . PRO A 1 207 ? 8.011 18.494 -5.456 1.00 68.12 207 PRO A N 1
ATOM 1649 C CA . PRO A 1 207 ? 8.116 17.661 -4.257 1.00 68.12 207 PRO A CA 1
ATOM 1650 C C . PRO A 1 207 ? 7.269 18.184 -3.083 1.00 68.12 207 PRO A C 1
ATOM 1652 O O . PRO A 1 207 ? 6.779 17.405 -2.269 1.00 68.12 207 PRO A O 1
ATOM 1655 N N . GLU A 1 208 ? 7.074 19.498 -3.006 1.00 72.12 208 GLU A N 1
ATOM 1656 C CA . GLU A 1 208 ? 6.175 20.194 -2.090 1.00 72.12 208 GLU A CA 1
ATOM 1657 C C . GLU A 1 208 ? 4.704 19.821 -2.310 1.00 72.12 208 GLU A C 1
ATOM 1659 O O . GLU A 1 208 ? 4.021 19.532 -1.330 1.00 72.12 208 GLU A O 1
ATOM 1664 N N . ASP A 1 209 ? 4.236 19.741 -3.556 1.00 70.25 209 ASP A N 1
ATOM 1665 C CA . ASP A 1 209 ? 2.856 19.365 -3.895 1.00 70.25 209 ASP A CA 1
ATOM 1666 C C . ASP A 1 209 ? 2.583 17.909 -3.511 1.00 70.25 209 ASP A C 1
ATOM 1668 O O . ASP A 1 209 ? 1.549 17.566 -2.932 1.00 70.25 209 ASP A O 1
ATOM 1672 N N . ILE A 1 210 ? 3.572 17.045 -3.740 1.00 70.25 210 ILE A N 1
ATOM 1673 C CA . ILE A 1 210 ? 3.522 15.632 -3.365 1.00 70.25 210 ILE A CA 1
ATOM 1674 C C . ILE 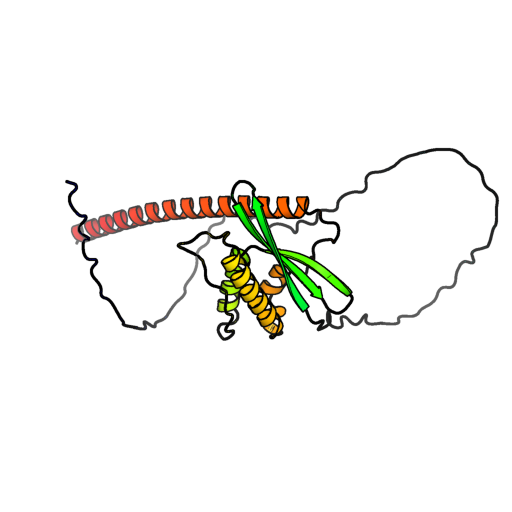A 1 210 ? 3.525 15.472 -1.837 1.00 70.25 210 ILE A C 1
ATOM 1676 O O . ILE A 1 210 ? 2.797 14.626 -1.303 1.00 70.25 210 ILE A O 1
ATOM 1680 N N . ARG A 1 211 ? 4.309 16.286 -1.115 1.00 70.56 211 ARG A N 1
ATOM 1681 C CA . ARG A 1 211 ? 4.296 16.329 0.358 1.00 70.56 211 ARG A CA 1
ATOM 1682 C C . ARG A 1 211 ? 2.955 16.826 0.889 1.00 70.56 211 ARG A C 1
ATOM 1684 O O . ARG A 1 211 ? 2.366 16.137 1.719 1.00 70.56 211 ARG A O 1
ATOM 1691 N N . ALA A 1 212 ? 2.435 17.930 0.360 1.00 67.62 212 ALA A N 1
ATOM 1692 C CA . ALA A 1 212 ? 1.134 18.478 0.736 1.00 67.62 212 ALA A CA 1
ATOM 1693 C C . ALA A 1 212 ? -0.003 17.471 0.484 1.00 67.62 212 ALA A C 1
ATOM 1695 O O . ALA A 1 212 ? -0.898 17.306 1.320 1.00 67.62 212 ALA A O 1
ATOM 1696 N N . PHE A 1 213 ? 0.060 16.719 -0.620 1.00 70.19 213 PHE A N 1
ATOM 1697 C CA . PHE A 1 213 ? -0.880 15.633 -0.894 1.00 70.19 213 PHE A CA 1
ATOM 1698 C C . PHE A 1 213 ? -0.776 14.502 0.141 1.00 70.19 213 PHE A C 1
ATOM 1700 O O . PHE A 1 213 ? -1.796 14.031 0.654 1.00 70.19 213 PHE A O 1
ATOM 1707 N N . CYS A 1 214 ? 0.445 14.077 0.488 1.00 69.44 214 CYS A N 1
ATOM 1708 C CA . CYS A 1 214 ? 0.662 13.061 1.520 1.00 69.44 214 CYS A CA 1
ATOM 1709 C C . CYS A 1 214 ? 0.136 13.515 2.890 1.00 69.44 214 CYS A C 1
ATOM 1711 O O . CYS A 1 214 ? -0.548 12.738 3.558 1.00 69.44 214 CYS A O 1
ATOM 1713 N N . GLU A 1 215 ? 0.395 14.763 3.280 1.00 69.56 215 GLU A N 1
ATOM 1714 C CA . GLU A 1 215 ? -0.086 15.363 4.531 1.00 69.56 215 GLU A CA 1
ATOM 1715 C C . GLU A 1 215 ? -1.617 15.432 4.575 1.00 69.56 215 GLU A C 1
ATOM 1717 O O . GLU A 1 215 ? -2.238 14.983 5.539 1.00 69.56 215 GLU A O 1
ATOM 1722 N N . THR A 1 216 ? -2.251 15.884 3.493 1.00 75.44 216 THR A N 1
ATOM 1723 C CA . THR A 1 216 ? -3.718 15.933 3.387 1.00 75.44 216 THR A CA 1
ATOM 1724 C C . THR A 1 216 ? -4.332 14.530 3.485 1.00 75.44 216 THR A C 1
ATOM 1726 O O . THR A 1 216 ? -5.347 14.304 4.157 1.00 75.44 216 THR A O 1
ATOM 1729 N N . LEU A 1 217 ? -3.706 13.527 2.859 1.00 72.44 217 LEU A N 1
ATOM 1730 C CA . LEU A 1 217 ? -4.151 12.137 2.963 1.00 72.44 217 LEU A CA 1
ATOM 1731 C C . LEU A 1 217 ? -3.996 11.588 4.395 1.00 72.44 217 LEU A C 1
ATOM 1733 O O . LEU A 1 217 ? -4.753 10.713 4.826 1.00 72.44 217 LEU A O 1
ATOM 1737 N N . GLU A 1 218 ? -3.023 12.083 5.153 1.00 71.19 218 GLU A N 1
ATOM 1738 C CA . GLU A 1 218 ? -2.856 11.752 6.566 1.00 71.19 218 GLU A CA 1
ATOM 1739 C C . GLU A 1 218 ? -3.931 12.388 7.443 1.00 71.19 218 GLU A C 1
ATOM 1741 O O . GLU A 1 218 ? -4.529 11.679 8.257 1.00 71.19 218 GLU A O 1
ATOM 1746 N N . GLU A 1 219 ? -4.242 13.665 7.226 1.00 72.25 219 GLU A N 1
ATOM 1747 C CA . GLU A 1 219 ? -5.319 14.373 7.924 1.00 72.25 219 GLU A CA 1
ATOM 1748 C C . GLU A 1 219 ? -6.668 13.684 7.706 1.00 72.25 219 GLU A C 1
ATOM 1750 O O . GLU A 1 219 ? -7.374 13.344 8.662 1.00 72.25 219 GLU A O 1
ATOM 1755 N N . THR A 1 220 ? -6.991 13.371 6.450 1.00 72.06 220 THR A N 1
ATOM 1756 C CA . THR A 1 220 ? -8.217 12.637 6.117 1.00 72.06 220 THR A CA 1
ATOM 1757 C C . THR A 1 220 ? -8.227 11.240 6.736 1.00 72.06 220 THR A C 1
ATOM 1759 O O . THR A 1 220 ? -9.264 10.794 7.234 1.00 72.06 220 THR A O 1
ATOM 1762 N N . ASN A 1 221 ? -7.089 10.533 6.778 1.00 81.56 221 ASN A N 1
ATOM 1763 C CA . ASN A 1 221 ? -7.040 9.215 7.404 1.00 81.56 221 ASN A CA 1
ATOM 1764 C C . ASN A 1 221 ? -7.269 9.273 8.914 1.00 81.56 221 ASN A C 1
ATOM 1766 O O . ASN A 1 221 ? -7.988 8.422 9.441 1.00 81.56 221 ASN A O 1
ATOM 1770 N N . HIS A 1 222 ? -6.674 10.258 9.583 1.00 80.06 222 HIS A N 1
ATOM 1771 C CA . HIS A 1 222 ? -6.839 10.469 11.013 1.00 80.06 222 HIS A CA 1
ATOM 1772 C C . HIS A 1 222 ? -8.292 10.810 11.358 1.00 80.06 222 HIS A C 1
ATOM 1774 O O . HIS A 1 222 ? -8.892 10.169 12.221 1.00 80.06 222 HIS A O 1
ATOM 1780 N N . HIS A 1 223 ? -8.893 11.736 10.609 1.00 81.56 223 HIS A N 1
ATOM 1781 C CA . HIS A 1 223 ? -10.298 12.111 10.766 1.00 81.56 223 HIS A CA 1
ATOM 1782 C C . HIS A 1 223 ? -11.244 10.917 10.612 1.00 81.56 223 HIS A C 1
ATOM 1784 O O . HIS A 1 223 ? -12.136 10.699 11.432 1.00 81.56 223 HIS A O 1
ATOM 1790 N N . LEU A 1 224 ? -11.021 10.088 9.588 1.00 85.06 224 LEU A N 1
ATOM 1791 C CA . LEU A 1 224 ? -11.820 8.882 9.373 1.00 85.06 224 LEU A CA 1
ATOM 1792 C C . LEU A 1 224 ? -11.659 7.864 10.507 1.00 85.06 224 LEU A C 1
ATOM 1794 O O . LEU A 1 224 ? -12.636 7.230 10.898 1.00 85.06 224 LEU A O 1
ATOM 1798 N N . GLN A 1 225 ? -10.452 7.702 11.055 1.00 86.94 225 GLN A N 1
ATOM 1799 C CA . GLN A 1 225 ? -10.225 6.827 12.209 1.00 86.94 225 GLN A CA 1
ATOM 1800 C C . GLN A 1 225 ? -10.938 7.340 13.464 1.00 86.94 225 GLN A C 1
ATOM 1802 O O . GLN A 1 225 ? -11.536 6.540 14.185 1.00 86.94 225 GLN A O 1
ATOM 1807 N N . MET A 1 226 ? -10.924 8.655 13.691 1.00 91.69 226 MET A N 1
ATOM 1808 C CA . MET A 1 226 ? -11.668 9.288 14.779 1.00 91.69 226 MET A CA 1
ATOM 1809 C C . MET A 1 226 ? -13.169 9.019 14.646 1.00 91.69 226 MET A C 1
ATOM 1811 O O . MET A 1 226 ? -13.757 8.451 15.569 1.00 91.69 226 MET A O 1
ATOM 1815 N N . LYS A 1 227 ? -13.756 9.296 13.475 1.00 92.31 227 LYS A N 1
ATOM 1816 C CA . LYS A 1 227 ? -15.178 9.028 13.200 1.00 92.31 227 LYS A CA 1
ATOM 1817 C C . LYS A 1 227 ? -15.555 7.557 13.359 1.00 92.31 227 LYS A C 1
ATOM 1819 O O . LYS A 1 227 ? -16.584 7.249 13.952 1.00 92.31 227 LYS A O 1
ATOM 1824 N N . LEU A 1 228 ? -14.719 6.639 12.868 1.00 94.81 228 LEU A N 1
ATOM 1825 C CA . LEU A 1 228 ? -14.936 5.203 13.063 1.00 94.81 228 LEU A CA 1
ATOM 1826 C C . LEU A 1 228 ? -14.938 4.830 14.549 1.00 94.81 228 LEU A C 1
ATOM 1828 O O . LEU A 1 228 ? -15.774 4.041 14.975 1.00 94.81 228 LEU A O 1
ATOM 1832 N N . SER A 1 229 ? -14.028 5.400 15.343 1.00 95.88 229 SER A N 1
ATOM 1833 C CA . SER A 1 229 ? -13.959 5.123 16.782 1.00 95.88 229 SER A CA 1
ATOM 1834 C C . SER A 1 229 ? -15.166 5.664 17.551 1.00 95.88 229 SER A C 1
ATOM 1836 O O . SER A 1 229 ? -15.634 5.020 18.485 1.00 95.88 229 SER A O 1
ATOM 1838 N N . GLU A 1 230 ? -15.678 6.830 17.160 1.00 97.31 230 GLU A N 1
ATOM 1839 C CA . GLU A 1 230 ? -16.861 7.451 17.755 1.00 97.31 230 GLU A CA 1
ATOM 1840 C C . GLU A 1 230 ? -18.115 6.642 17.433 1.00 97.31 230 GLU A C 1
ATOM 1842 O O . GLU A 1 230 ? -18.807 6.195 18.346 1.00 97.31 230 GLU A O 1
ATOM 1847 N N . SER A 1 231 ? -18.314 6.319 16.155 1.00 95.81 231 SER A N 1
ATOM 1848 C CA . SER A 1 231 ? -19.423 5.473 15.715 1.00 95.81 231 SER A CA 1
ATOM 1849 C C . SER A 1 231 ? -19.393 4.086 16.374 1.00 95.81 231 SER A C 1
ATOM 1851 O O . SER A 1 231 ? -20.432 3.568 16.781 1.00 95.81 231 SER A O 1
ATOM 1853 N N . GLN A 1 232 ? -18.205 3.499 16.572 1.00 97.06 232 GLN A N 1
ATOM 1854 C CA . GLN A 1 232 ? -18.072 2.233 17.298 1.00 97.06 232 GLN A CA 1
ATOM 1855 C C . GLN A 1 232 ? -18.507 2.356 18.769 1.00 97.06 232 GLN A C 1
ATOM 1857 O O . GLN A 1 232 ? -19.166 1.454 19.286 1.00 97.06 232 GLN A O 1
ATOM 1862 N N . ARG A 1 233 ? -18.183 3.467 19.448 1.00 98.12 233 ARG A N 1
ATOM 1863 C CA . ARG A 1 233 ? -18.626 3.710 20.833 1.00 98.12 233 ARG A CA 1
ATOM 1864 C C . ARG A 1 233 ? -20.141 3.858 20.924 1.00 98.12 233 ARG A C 1
ATOM 1866 O O . ARG A 1 233 ? -20.745 3.298 21.837 1.00 98.12 233 ARG A O 1
ATOM 1873 N N . GLU A 1 234 ? -20.745 4.592 19.995 1.00 97.69 234 GLU A N 1
ATOM 1874 C CA . GLU A 1 234 ? -22.201 4.746 19.922 1.00 97.69 234 GLU A CA 1
ATOM 1875 C C . GLU A 1 234 ? -22.893 3.399 19.708 1.00 97.69 234 GLU A C 1
ATOM 1877 O O . GLU A 1 234 ? -23.852 3.076 20.413 1.00 97.69 234 GLU A O 1
ATOM 1882 N N . PHE A 1 235 ? -22.360 2.575 18.801 1.00 97.94 235 PHE A N 1
ATOM 1883 C CA . PHE A 1 235 ? -22.855 1.222 18.569 1.00 97.94 235 PHE A CA 1
ATOM 1884 C C . PHE A 1 235 ? -22.817 0.369 19.845 1.00 97.94 235 PHE A C 1
ATOM 1886 O O . PHE A 1 235 ? -23.808 -0.282 20.180 1.00 97.94 235 PHE A O 1
ATOM 1893 N N . ASP A 1 236 ? -21.716 0.403 20.599 1.00 98.00 236 ASP A N 1
ATOM 1894 C CA . ASP A 1 236 ? -21.577 -0.374 21.8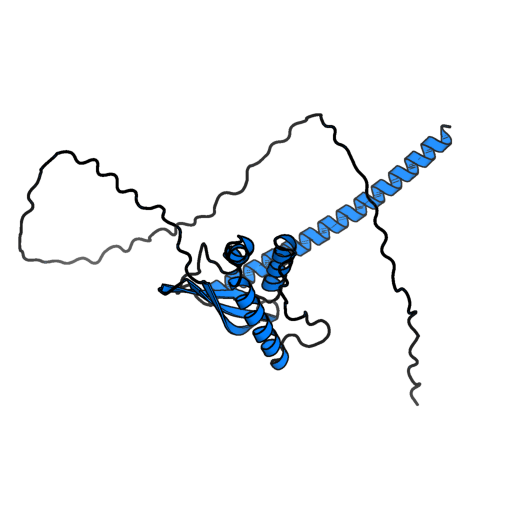36 1.00 98.00 236 ASP A CA 1
ATOM 1895 C C . ASP A 1 236 ? -22.556 0.085 22.934 1.00 98.00 236 ASP A C 1
ATOM 1897 O O . ASP A 1 236 ? -23.052 -0.735 23.713 1.00 98.00 236 ASP A O 1
ATOM 1901 N N . ILE A 1 237 ? -22.851 1.389 23.004 1.00 98.44 237 ILE A N 1
ATOM 1902 C CA . ILE A 1 237 ? -23.848 1.955 23.927 1.00 98.44 237 ILE A CA 1
ATOM 1903 C C . ILE A 1 237 ? -25.259 1.514 23.529 1.00 98.44 237 ILE A C 1
ATOM 1905 O O . ILE A 1 237 ? -26.032 1.061 24.382 1.00 98.44 237 ILE A O 1
ATOM 1909 N N . LEU A 1 238 ? -25.594 1.621 22.242 1.00 97.75 238 LEU A N 1
ATOM 1910 C CA . LEU A 1 238 ? -26.909 1.242 21.737 1.00 97.75 238 LEU A CA 1
ATOM 1911 C C . LEU A 1 238 ? -27.153 -0.258 21.918 1.00 97.75 238 LEU A C 1
ATOM 1913 O O . LEU A 1 238 ? -28.233 -0.652 22.354 1.00 97.75 238 LEU A O 1
ATOM 1917 N N . LYS A 1 239 ? -26.132 -1.083 21.669 1.00 98.06 239 LYS A N 1
ATOM 1918 C CA . LYS A 1 239 ? -26.179 -2.529 21.892 1.00 98.06 239 LYS A CA 1
ATOM 1919 C C . LYS A 1 239 ? -26.472 -2.872 23.355 1.00 98.06 239 LYS A C 1
ATOM 1921 O O . LYS A 1 239 ? -27.384 -3.650 23.609 1.00 98.06 239 LYS A O 1
ATOM 1926 N N . ARG A 1 240 ? -25.767 -2.250 24.311 1.00 98.25 240 ARG A N 1
ATOM 1927 C CA . ARG A 1 240 ? -26.040 -2.439 25.750 1.00 98.25 240 ARG A CA 1
ATOM 1928 C C . ARG A 1 240 ? -27.465 -2.037 26.120 1.00 98.25 240 ARG A C 1
ATOM 1930 O O . ARG A 1 240 ? -28.159 -2.782 26.801 1.00 98.25 240 ARG A O 1
ATOM 1937 N N . THR A 1 241 ? -27.919 -0.890 25.620 1.00 98.25 241 THR A N 1
ATOM 1938 C CA . THR A 1 241 ? -29.285 -0.409 25.872 1.00 98.25 241 THR A CA 1
ATOM 1939 C C . THR A 1 241 ? -30.324 -1.383 25.314 1.00 98.25 241 THR A C 1
ATOM 1941 O O . THR A 1 241 ? -31.325 -1.663 25.968 1.00 98.25 241 THR A O 1
ATOM 1944 N N . LEU A 1 242 ? -30.091 -1.925 24.116 1.00 98.19 242 LEU A N 1
ATOM 1945 C CA . LEU A 1 242 ? -30.970 -2.917 23.505 1.00 98.19 242 LEU A CA 1
ATOM 1946 C C . LEU A 1 242 ? -31.040 -4.197 24.351 1.00 98.19 242 LEU A C 1
ATOM 1948 O O . LEU A 1 242 ? -32.141 -4.632 24.678 1.00 98.19 242 LEU A O 1
ATOM 1952 N N . GLU A 1 243 ? -29.894 -4.736 24.777 1.00 98.19 243 GLU A N 1
ATOM 1953 C CA . GLU A 1 243 ? -29.811 -5.925 25.642 1.00 98.19 243 GLU A CA 1
ATOM 1954 C C . GLU A 1 243 ? -30.568 -5.725 26.973 1.00 98.19 243 GLU A C 1
ATOM 1956 O O . GLU A 1 243 ? -31.313 -6.603 27.417 1.00 98.19 243 GLU A O 1
ATOM 1961 N N . GLU A 1 244 ? -30.455 -4.543 27.590 1.00 98.25 244 GLU A N 1
ATOM 1962 C CA . GLU A 1 244 ? -31.201 -4.188 28.805 1.00 98.25 244 GLU A CA 1
ATOM 1963 C C . GLU A 1 244 ? -32.721 -4.165 28.577 1.00 98.25 244 GLU A C 1
ATOM 1965 O O . GLU A 1 244 ? -33.495 -4.671 29.400 1.00 98.25 244 GLU A O 1
ATOM 1970 N N . LYS A 1 245 ? -33.172 -3.584 27.457 1.00 97.94 245 LYS A N 1
ATOM 1971 C CA . LYS A 1 245 ? -34.600 -3.520 27.113 1.00 97.94 245 LYS A CA 1
ATOM 1972 C C . LYS A 1 245 ? -35.155 -4.900 26.775 1.00 97.94 245 LYS A C 1
ATOM 1974 O O . LYS A 1 245 ? -36.243 -5.231 27.247 1.00 97.94 245 LYS A O 1
ATOM 1979 N N . GLU A 1 246 ? -34.415 -5.719 26.033 1.00 98.00 246 GLU A N 1
ATOM 1980 C CA . GLU A 1 246 ? -34.778 -7.110 25.737 1.00 98.00 246 GLU A CA 1
ATOM 1981 C C . GLU A 1 246 ? -34.922 -7.939 27.020 1.00 98.00 246 GLU A C 1
ATOM 1983 O O . GLU A 1 246 ? -35.909 -8.665 27.190 1.00 98.00 246 GLU A O 1
ATOM 1988 N N . TYR A 1 247 ? -33.995 -7.777 27.970 1.00 97.81 247 TYR A N 1
ATOM 1989 C CA . TYR A 1 247 ? -34.083 -8.413 29.283 1.00 97.81 247 TYR A CA 1
ATOM 1990 C C . TYR A 1 247 ? -35.342 -7.980 30.052 1.00 97.81 247 TYR A C 1
ATOM 1992 O O . TYR A 1 247 ? -36.069 -8.826 30.585 1.00 97.81 247 TYR A O 1
ATOM 2000 N N . TYR A 1 248 ? -35.644 -6.679 30.076 1.00 97.25 248 TYR A N 1
ATOM 2001 C CA . TYR A 1 248 ? -36.826 -6.155 30.763 1.00 97.25 248 TYR A CA 1
ATOM 2002 C C . TYR A 1 248 ? -38.134 -6.663 30.140 1.00 97.25 248 TYR A C 1
ATOM 2004 O O . TYR A 1 248 ? -39.032 -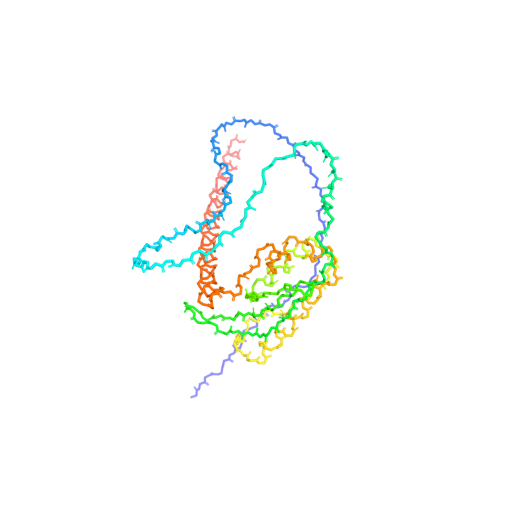7.102 30.860 1.00 97.25 248 TYR A O 1
ATOM 2012 N N . ILE A 1 249 ? -38.222 -6.681 28.806 1.00 97.88 249 ILE A N 1
ATOM 2013 C CA . ILE A 1 249 ? -39.366 -7.247 28.078 1.00 97.88 249 ILE A CA 1
ATOM 2014 C C . ILE A 1 249 ? -39.529 -8.731 28.425 1.00 97.88 249 ILE A C 1
ATOM 2016 O O . ILE A 1 249 ? -40.632 -9.162 28.757 1.00 97.88 249 ILE A O 1
ATOM 2020 N N . SER A 1 250 ? -38.441 -9.506 28.422 1.00 97.19 250 SER A N 1
ATOM 2021 C CA . SER A 1 250 ? -38.459 -10.926 28.802 1.00 97.19 250 SER A CA 1
ATOM 2022 C C . SER A 1 250 ? -38.993 -11.138 30.223 1.00 97.19 250 SER A C 1
ATOM 2024 O O . SER A 1 250 ? -39.805 -12.036 30.462 1.00 97.19 250 SER A O 1
ATOM 2026 N N . LEU A 1 251 ? -38.600 -10.278 31.167 1.00 97.00 251 LEU A N 1
ATOM 2027 C CA . LEU A 1 251 ? -39.090 -10.320 32.543 1.00 97.00 251 LEU A CA 1
ATOM 2028 C C . LEU A 1 251 ? -40.593 -10.019 32.630 1.00 97.00 251 LEU A C 1
ATOM 2030 O O . LEU A 1 251 ? -41.315 -10.718 33.343 1.00 97.00 251 LEU A O 1
ATOM 2034 N N . LEU A 1 252 ? -41.071 -9.005 31.904 1.00 96.06 252 LEU A N 1
ATOM 2035 C CA . LEU A 1 252 ? -42.494 -8.662 31.856 1.00 96.06 252 LEU A CA 1
ATOM 2036 C C . LEU A 1 252 ? -43.329 -9.781 31.224 1.00 96.06 252 LEU A C 1
ATOM 2038 O O . LEU A 1 252 ? -44.352 -10.166 31.785 1.00 96.06 252 LEU A O 1
ATOM 2042 N N . VAL A 1 253 ? -42.865 -10.361 30.113 1.00 96.75 253 VAL A N 1
ATOM 2043 C CA . VAL A 1 253 ? -43.532 -11.493 29.447 1.00 96.75 253 VAL A CA 1
ATOM 2044 C C . VAL A 1 253 ? -43.613 -12.711 30.369 1.00 96.75 253 VAL A C 1
ATOM 2046 O O . VAL A 1 253 ? -44.634 -13.394 30.376 1.00 96.75 253 VAL A O 1
ATOM 2049 N N . LYS A 1 254 ? -42.572 -12.984 31.168 1.00 95.69 254 LYS A N 1
ATOM 2050 C CA . LYS A 1 254 ? -42.595 -14.063 32.171 1.00 95.69 254 LYS A CA 1
ATOM 2051 C C . LYS A 1 254 ? -43.585 -13.805 33.303 1.00 95.69 254 LYS A C 1
ATOM 2053 O O . LYS A 1 254 ? -44.172 -14.760 33.779 1.00 95.69 254 LYS A O 1
ATOM 2058 N N . LYS A 1 255 ? -43.752 -12.553 33.744 1.00 94.88 255 LYS A N 1
ATOM 2059 C CA . LYS A 1 255 ? -44.713 -12.189 34.802 1.00 94.88 255 LYS A CA 1
ATOM 2060 C C . LYS A 1 255 ? -46.168 -12.208 34.335 1.00 94.88 255 LYS A C 1
ATOM 2062 O O . LYS A 1 255 ? -47.057 -12.329 35.166 1.00 94.88 255 LYS A O 1
ATOM 2067 N N . ALA A 1 256 ? -46.403 -12.010 33.040 1.00 91.88 256 ALA A N 1
ATOM 2068 C CA . ALA A 1 256 ? -47.740 -11.987 32.453 1.00 91.88 256 ALA A CA 1
ATOM 2069 C C . ALA A 1 256 ? -48.287 -13.386 32.104 1.00 91.88 256 ALA A C 1
ATOM 2071 O O . ALA A 1 256 ? -49.460 -13.498 31.753 1.00 91.88 256 ALA A O 1
ATOM 2072 N N . LYS A 1 257 ? -47.443 -14.423 32.155 1.00 75.88 257 LYS A N 1
ATOM 2073 C CA . LYS A 1 257 ? -47.817 -15.833 31.989 1.00 75.88 257 LYS A CA 1
ATOM 2074 C C . LYS A 1 257 ? -48.002 -16.492 33.346 1.00 75.88 257 LYS A C 1
ATOM 2076 O O . LYS A 1 257 ? -48.891 -17.363 33.422 1.00 75.88 257 LYS A O 1
#

InterPro domains:
  IPR001683 Phox homology [PF00787] (119-195)
  IPR001683 Phox homology [PS50195] (89-202)
  IPR001683 Phox homology [SM00312] (86-198)
  IPR036871 PX domain superfamily [G3DSA:3.30.1520.10] (86-211)
  IPR036871 PX domain superfamily [SSF64268] (95-196)
  IPR051837 Sorting Nexin/PX Domain-Containing Protein Kinase-Like [PTHR22999] (105-244)

Radius of gyration: 30.92 Å; chains: 1; bounding box: 69×77×102 Å

Foldseek 3Di:
DDDDDDDDDDDDDDDDDDDDDDDDDDDDDDDDDDDDDDDDDDDPDDDDDDDDDDDDDDDDDDDDDDDDDDDDDDDDPDDPPPPPPDPDPFQKQKDFPAWDFDDDVHTFIKTWIWIDGHPDDIAIDIDGLVLVVVLVVVCCVVPVVLPQDAPDDDDPDDPPDPVNRVVNSVRVSVNRVSQRVDPCSCPDPSNCVSCVVPNGDDPPCDPVNNVVVVVVVVVVVVVVVVVVVVVVVVVVVVVVVVVVVVVVVVVVVVVVD

pLDDT: mean 71.48, std 26.56, range [25.39, 98.44]